Protein AF-H9F812-F1 (afdb_monomer_lite)

Structure (mmCIF, N/CA/C/O backbone):
data_AF-H9F812-F1
#
_entry.id   AF-H9F812-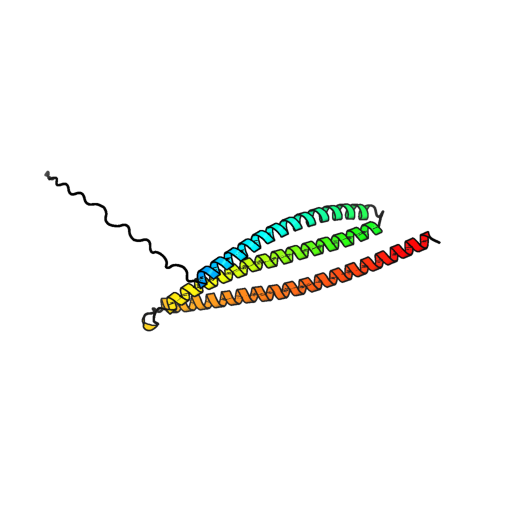F1
#
loop_
_atom_site.group_PDB
_atom_site.id
_atom_site.type_symbol
_atom_site.label_atom_id
_atom_site.label_alt_id
_atom_site.label_comp_id
_atom_site.label_asym_id
_atom_site.label_entity_id
_atom_site.label_seq_id
_atom_site.pdbx_PDB_ins_code
_atom_site.Cartn_x
_atom_site.Cartn_y
_atom_site.Cartn_z
_atom_site.occupancy
_atom_site.B_iso_or_equiv
_atom_site.auth_seq_id
_atom_site.auth_comp_id
_atom_site.auth_asym_id
_atom_site.auth_atom_id
_atom_site.pdbx_PDB_model_num
ATOM 1 N N . ASP A 1 1 ? 35.493 70.148 -43.207 1.00 40.12 1 ASP A N 1
ATOM 2 C CA . ASP A 1 1 ? 35.058 69.792 -44.563 1.00 40.12 1 ASP A CA 1
ATOM 3 C C . ASP A 1 1 ? 33.812 68.925 -44.547 1.00 40.12 1 ASP A C 1
ATOM 5 O O . ASP A 1 1 ? 33.712 68.076 -43.665 1.00 40.12 1 ASP A O 1
ATOM 9 N N . PRO A 1 2 ? 32.854 69.190 -45.449 1.00 47.88 2 PRO A N 1
ATOM 10 C CA . PRO A 1 2 ? 31.508 68.629 -45.439 1.00 47.88 2 PRO A CA 1
ATOM 11 C C . PRO A 1 2 ? 31.265 67.564 -46.533 1.00 47.88 2 PRO A C 1
ATOM 13 O O . PRO A 1 2 ? 31.789 67.689 -47.632 1.00 47.88 2 PRO A O 1
ATOM 16 N N . SER A 1 3 ? 30.323 66.648 -46.247 1.00 44.06 3 SER A N 1
ATOM 17 C CA . SER A 1 3 ? 29.318 66.076 -47.183 1.00 44.06 3 SER A CA 1
ATOM 18 C C . SER A 1 3 ? 29.779 65.169 -48.353 1.00 44.06 3 SER A C 1
ATOM 20 O O . SER A 1 3 ? 30.955 65.174 -48.696 1.00 44.06 3 SER A O 1
ATOM 22 N N . PRO A 1 4 ? 28.877 64.435 -49.060 1.00 52.62 4 PRO A N 1
ATOM 23 C CA . PRO A 1 4 ? 27.444 64.176 -48.823 1.00 52.62 4 PRO A CA 1
ATOM 24 C C . PRO A 1 4 ? 27.010 62.691 -48.981 1.00 52.62 4 PRO A C 1
ATOM 26 O O . PRO A 1 4 ? 27.725 61.839 -49.501 1.00 52.62 4 PRO A O 1
ATOM 29 N N . ALA A 1 5 ? 25.765 62.411 -48.587 1.00 49.09 5 ALA A N 1
ATOM 30 C CA . ALA A 1 5 ? 24.975 61.281 -49.085 1.00 49.09 5 ALA A CA 1
ATOM 31 C C . ALA A 1 5 ? 24.552 61.491 -50.556 1.00 49.09 5 ALA A C 1
ATOM 33 O O . ALA A 1 5 ? 24.493 62.628 -51.028 1.00 49.09 5 ALA A O 1
ATOM 34 N N . PRO A 1 6 ? 24.146 60.419 -51.255 1.00 49.44 6 PRO A N 1
ATOM 35 C CA . PRO A 1 6 ? 22.800 60.460 -51.831 1.00 49.44 6 PRO A CA 1
ATOM 36 C C . PRO A 1 6 ? 22.060 59.112 -51.733 1.00 49.44 6 PRO A C 1
ATOM 38 O O . PRO A 1 6 ? 22.652 58.041 -51.818 1.00 49.44 6 PRO A O 1
ATOM 41 N N . GLY A 1 7 ? 20.734 59.173 -51.615 1.00 36.47 7 GLY A N 1
ATOM 42 C CA . GLY A 1 7 ? 19.822 58.147 -52.152 1.00 36.47 7 GLY A CA 1
ATOM 43 C C . GLY A 1 7 ? 18.916 58.794 -53.212 1.00 36.47 7 GLY A C 1
ATOM 44 O O . GLY A 1 7 ? 19.131 59.972 -53.511 1.00 36.47 7 GLY A O 1
ATOM 45 N N . PRO A 1 8 ? 17.832 58.151 -53.692 1.00 59.34 8 PRO A N 1
ATOM 46 C CA . PRO A 1 8 ? 17.565 56.733 -53.979 1.00 59.34 8 PRO A CA 1
ATOM 47 C C . PRO A 1 8 ? 17.398 56.506 -55.518 1.00 59.34 8 PRO A C 1
ATOM 49 O O . PRO A 1 8 ? 17.689 57.414 -56.298 1.00 59.34 8 PRO A O 1
ATOM 52 N N . PRO A 1 9 ? 16.927 55.332 -55.996 1.00 43.19 9 PRO A N 1
ATOM 53 C CA . PRO A 1 9 ? 15.515 55.306 -56.386 1.00 43.19 9 PRO A CA 1
ATOM 54 C C . PRO A 1 9 ? 14.761 54.002 -56.068 1.00 43.19 9 PRO A C 1
ATOM 56 O O . PRO A 1 9 ? 15.307 52.925 -55.854 1.00 43.19 9 PRO A O 1
ATOM 59 N N . THR A 1 10 ? 13.449 54.185 -56.057 1.00 41.97 10 THR A N 1
ATOM 60 C CA . THR A 1 10 ? 12.322 53.277 -55.867 1.00 41.97 10 THR A CA 1
ATOM 61 C C . THR A 1 10 ? 12.247 52.162 -56.918 1.00 41.97 10 THR A C 1
ATOM 63 O O . THR A 1 10 ? 12.277 52.449 -58.111 1.00 41.97 10 THR A O 1
ATOM 66 N N . ALA A 1 11 ? 12.000 50.919 -56.494 1.00 34.94 11 ALA A N 1
ATOM 67 C CA . ALA A 1 11 ? 11.294 49.918 -57.299 1.00 34.94 11 ALA A CA 1
ATOM 68 C C . ALA A 1 11 ? 10.604 48.903 -56.376 1.00 34.94 11 ALA A C 1
ATOM 70 O O . ALA A 1 11 ? 11.242 48.221 -55.577 1.00 34.94 11 ALA A O 1
ATOM 71 N N . ALA A 1 12 ? 9.279 48.853 -56.471 1.00 42.94 12 ALA A N 1
ATOM 72 C CA . ALA A 1 12 ? 8.428 47.898 -55.786 1.00 42.94 12 ALA A CA 1
ATOM 73 C C . ALA A 1 12 ? 8.658 46.477 -56.323 1.00 42.94 12 ALA A C 1
ATOM 75 O O . ALA A 1 12 ? 8.640 46.264 -57.533 1.00 42.94 12 ALA A O 1
ATOM 76 N N . ALA A 1 13 ? 8.792 45.505 -55.424 1.00 38.19 13 ALA A N 1
ATOM 77 C CA . ALA A 1 13 ? 8.552 44.098 -55.720 1.00 38.19 13 ALA A CA 1
ATOM 78 C C . ALA A 1 13 ? 8.071 43.404 -54.442 1.00 38.19 13 ALA A C 1
ATOM 80 O O . ALA A 1 13 ? 8.831 43.180 -53.502 1.00 38.19 13 ALA A O 1
ATOM 81 N N . SER A 1 14 ? 6.775 43.110 -54.407 1.00 49.00 14 SER A N 1
ATOM 82 C CA . SER A 1 14 ? 6.131 42.249 -53.422 1.00 49.00 14 SER A CA 1
ATOM 83 C C . SER A 1 14 ? 6.825 40.889 -53.378 1.00 49.00 14 SER A C 1
ATOM 85 O O . SER A 1 14 ? 6.850 40.196 -54.392 1.00 49.00 14 SER A O 1
ATOM 87 N N . GLN A 1 15 ? 7.344 40.481 -52.218 1.00 38.66 15 GLN A N 1
ATOM 88 C CA . GLN A 1 15 ? 7.688 39.083 -51.961 1.00 38.66 15 GLN A CA 1
ATOM 89 C C . GLN A 1 15 ? 7.204 38.665 -50.571 1.00 38.66 15 GLN A C 1
ATOM 91 O O . GLN A 1 15 ? 7.599 39.199 -49.538 1.00 38.66 15 GLN A O 1
ATOM 96 N N . GLN A 1 16 ? 6.268 37.726 -50.625 1.00 43.06 16 GLN A N 1
ATOM 97 C CA . GLN A 1 16 ? 5.698 36.900 -49.569 1.00 43.06 16 GLN A CA 1
ATOM 98 C C . GLN A 1 16 ? 6.801 36.260 -48.700 1.00 43.06 16 GLN A C 1
ATOM 100 O O . GLN A 1 16 ? 7.817 35.841 -49.258 1.00 43.06 16 GLN A O 1
ATOM 105 N N . PRO A 1 17 ? 6.623 36.105 -47.374 1.00 43.53 17 PRO A N 1
ATOM 106 C CA . PRO A 1 17 ? 7.548 35.300 -46.582 1.00 43.53 17 PRO A CA 1
ATOM 107 C C . PRO A 1 17 ? 7.415 33.819 -46.987 1.00 43.53 17 PRO A C 1
ATOM 109 O O . PRO A 1 17 ? 6.289 33.317 -47.082 1.00 43.53 17 PRO A O 1
ATOM 112 N N . PRO A 1 18 ? 8.522 33.099 -47.249 1.00 42.38 18 PRO A N 1
ATOM 113 C CA . PRO A 1 18 ? 8.454 31.683 -47.548 1.00 42.38 18 PRO A CA 1
ATOM 114 C C . PRO A 1 18 ? 8.215 30.900 -46.256 1.00 42.38 18 PRO A C 1
ATOM 116 O O . PRO A 1 18 ? 8.943 31.056 -45.283 1.00 42.38 18 PRO A O 1
ATOM 119 N N . GLY A 1 19 ? 7.186 30.054 -46.305 1.00 34.53 19 GLY A N 1
ATOM 120 C CA . GLY A 1 19 ? 7.189 28.708 -45.737 1.00 34.53 19 GLY A CA 1
ATOM 121 C C . GLY A 1 19 ? 7.432 28.598 -44.240 1.00 34.53 19 GLY A C 1
ATOM 122 O O . GLY A 1 19 ? 8.571 28.576 -43.786 1.00 34.53 19 GLY A O 1
ATOM 123 N N . GLY A 1 20 ? 6.345 28.402 -43.493 1.00 35.62 20 GLY A N 1
ATOM 124 C CA . GLY A 1 20 ? 6.420 27.827 -42.159 1.00 35.62 20 GLY A CA 1
ATOM 125 C C . GLY A 1 20 ? 7.208 26.518 -42.183 1.00 35.62 20 GLY A C 1
ATOM 126 O O . GLY A 1 20 ? 6.985 25.657 -43.035 1.00 35.62 20 GLY A O 1
ATOM 127 N N . SER A 1 21 ? 8.142 26.393 -41.246 1.00 35.34 21 SER A N 1
ATOM 128 C CA . SER A 1 21 ? 8.770 25.124 -40.905 1.00 35.34 21 SER A CA 1
ATOM 129 C C . SER A 1 21 ? 7.671 24.099 -40.608 1.00 35.34 21 SER A C 1
ATOM 131 O O . SER A 1 21 ? 6.763 24.419 -39.832 1.00 35.34 21 SER A O 1
ATOM 133 N N . PRO A 1 22 ? 7.707 22.888 -41.188 1.00 43.47 22 PRO A N 1
ATOM 134 C CA . PRO A 1 22 ? 6.794 21.848 -40.764 1.00 43.47 22 PRO A CA 1
ATOM 135 C C . PRO A 1 22 ? 7.160 21.498 -39.321 1.00 43.47 22 PRO A C 1
ATOM 137 O O . PRO A 1 22 ? 8.322 21.237 -39.005 1.00 43.47 22 PRO A O 1
ATOM 140 N N . LEU A 1 23 ? 6.160 21.573 -38.444 1.00 41.31 23 LEU A N 1
ATOM 141 C CA . LEU A 1 23 ? 6.185 20.935 -37.137 1.00 41.31 23 LEU A CA 1
ATOM 142 C C . LEU A 1 23 ? 6.729 19.518 -37.326 1.00 41.31 23 LEU A C 1
ATOM 144 O O . LEU A 1 23 ? 6.224 18.779 -38.169 1.00 41.31 23 LEU A O 1
ATOM 148 N N . SER A 1 24 ? 7.772 19.164 -36.580 1.00 44.12 24 SER A N 1
ATOM 149 C CA . SER A 1 24 ? 8.181 17.774 -36.430 1.00 44.12 24 SER A CA 1
ATOM 150 C C . SER A 1 24 ? 6.987 17.008 -35.863 1.00 44.12 24 SER A C 1
ATOM 152 O O . SER A 1 24 ? 6.745 17.051 -34.659 1.00 44.12 24 SER A O 1
ATOM 154 N N . GLU A 1 25 ? 6.199 16.373 -36.730 1.00 47.53 25 GLU A N 1
ATOM 155 C CA . GLU A 1 25 ? 5.253 15.339 -36.330 1.00 47.53 25 GLU A CA 1
ATOM 156 C C . GLU A 1 25 ? 6.089 14.204 -35.743 1.00 47.53 25 GLU A C 1
ATOM 158 O O . GLU A 1 25 ? 6.808 13.494 -36.451 1.00 47.53 25 GLU A O 1
ATOM 163 N N . GLU A 1 26 ? 6.057 14.096 -34.417 1.00 46.72 26 GLU A N 1
ATOM 164 C CA . GLU A 1 26 ? 6.499 12.899 -33.723 1.00 46.72 26 GLU A CA 1
ATOM 165 C C . GLU A 1 26 ? 5.715 11.716 -34.322 1.00 46.72 26 GLU A C 1
ATOM 167 O O . GLU A 1 26 ? 4.497 11.831 -34.495 1.00 46.72 26 GLU A O 1
ATOM 172 N N . PRO A 1 27 ? 6.382 10.618 -34.727 1.00 57.44 27 PRO A N 1
ATOM 173 C CA . PRO A 1 27 ? 5.686 9.483 -35.316 1.00 57.44 27 PRO A CA 1
ATOM 174 C C . PRO A 1 27 ? 4.590 8.994 -34.358 1.00 57.44 27 PRO A C 1
ATOM 176 O O . PRO A 1 27 ? 4.798 9.034 -33.141 1.00 57.44 27 PRO A O 1
ATOM 179 N N . PRO A 1 28 ? 3.434 8.542 -34.881 1.00 56.66 28 PRO A N 1
ATOM 180 C CA . PRO A 1 28 ? 2.343 8.074 -34.040 1.00 56.66 28 PRO A CA 1
ATOM 181 C C . PRO A 1 28 ? 2.843 6.960 -33.109 1.00 56.66 28 PRO A C 1
ATOM 183 O O . PRO A 1 28 ? 3.660 6.136 -33.544 1.00 56.66 28 PRO A O 1
ATOM 186 N N . PRO A 1 29 ? 2.389 6.946 -31.841 1.00 61.06 29 PRO A N 1
ATOM 187 C CA . PRO A 1 29 ? 2.823 5.960 -30.866 1.00 61.06 29 PRO A CA 1
ATOM 188 C C . PRO A 1 29 ? 2.589 4.550 -31.406 1.00 61.06 29 PRO A C 1
ATOM 190 O O . PRO A 1 29 ? 1.590 4.248 -32.060 1.00 61.06 29 PRO A O 1
ATOM 193 N N . SER A 1 30 ? 3.552 3.675 -31.148 1.00 69.00 30 SER A N 1
ATOM 194 C CA . SER A 1 30 ? 3.463 2.273 -31.538 1.00 69.00 30 SER A CA 1
ATOM 195 C C . SER A 1 30 ? 2.256 1.628 -30.831 1.00 69.00 30 SER A C 1
ATOM 197 O O . SER A 1 30 ? 1.952 2.011 -29.703 1.00 69.00 30 SER A O 1
ATOM 199 N N . PRO A 1 31 ? 1.613 0.580 -31.382 1.00 65.25 31 PRO A N 1
ATOM 200 C CA . PRO A 1 31 ? 0.454 -0.064 -30.743 1.00 65.25 31 PRO A CA 1
ATOM 201 C C . PRO A 1 31 ? 0.701 -0.536 -29.296 1.00 65.25 31 PRO A C 1
ATOM 203 O O . PRO A 1 31 ? -0.219 -0.590 -28.485 1.00 65.25 31 PRO A O 1
ATOM 206 N N . GLY A 1 32 ? 1.954 -0.869 -28.954 1.00 63.16 32 GLY A N 1
ATOM 207 C CA . GLY A 1 32 ? 2.354 -1.203 -27.583 1.00 63.16 32 GLY A CA 1
ATOM 208 C C . GLY A 1 32 ? 2.454 0.004 -26.640 1.00 63.16 32 GLY A C 1
ATOM 209 O O . GLY A 1 32 ? 2.222 -0.149 -25.447 1.00 63.16 32 GLY A O 1
ATOM 210 N N . GLU A 1 33 ? 2.755 1.193 -27.163 1.00 67.88 33 GLU A N 1
ATOM 211 C CA . GLU A 1 33 ? 2.830 2.447 -26.402 1.00 67.88 33 GLU A CA 1
ATOM 212 C C . GLU A 1 33 ? 1.417 2.986 -26.116 1.00 67.88 33 GLU A C 1
ATOM 214 O O . GLU A 1 33 ? 1.136 3.406 -24.996 1.00 67.88 33 GLU A O 1
ATOM 219 N N . GLU A 1 34 ? 0.484 2.875 -27.071 1.00 70.38 34 GLU A N 1
ATOM 220 C CA . GLU A 1 34 ? -0.930 3.226 -26.852 1.00 70.38 34 GLU A CA 1
ATOM 221 C C . GLU A 1 34 ? -1.589 2.351 -25.773 1.00 70.38 34 GLU A C 1
ATOM 223 O O . GLU A 1 34 ? -2.283 2.861 -24.891 1.00 70.38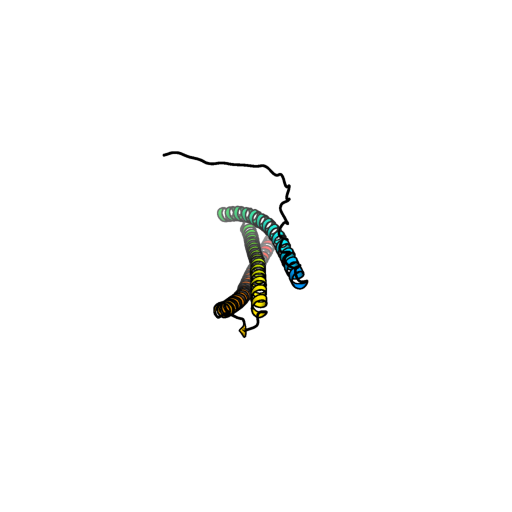 34 GLU A O 1
ATOM 228 N N . ALA A 1 35 ? -1.321 1.040 -25.787 1.00 73.00 35 ALA A N 1
ATOM 229 C CA . ALA A 1 35 ? -1.823 0.117 -24.770 1.00 73.00 35 ALA A CA 1
ATOM 230 C C . ALA A 1 35 ? -1.263 0.418 -23.364 1.00 73.00 35 ALA A C 1
ATOM 232 O O . ALA A 1 35 ? -1.985 0.272 -22.374 1.00 73.00 35 ALA A O 1
ATOM 233 N N . GLY A 1 36 ? -0.001 0.856 -23.270 1.00 76.06 36 GLY A N 1
ATOM 234 C CA . GLY A 1 36 ? 0.615 1.312 -22.018 1.00 76.06 36 GLY A CA 1
ATOM 235 C C . GLY A 1 36 ? -0.056 2.577 -21.480 1.00 76.06 36 GLY A C 1
ATOM 236 O O . GLY A 1 36 ? -0.515 2.598 -20.337 1.00 76.06 36 GLY A O 1
ATOM 237 N N . LEU A 1 37 ? -0.231 3.600 -22.328 1.00 77.94 37 LEU A N 1
ATOM 238 C CA . LEU A 1 37 ? -0.927 4.839 -21.956 1.00 77.94 37 LEU A CA 1
ATOM 239 C C . LEU A 1 37 ? -2.366 4.600 -21.488 1.00 77.94 37 LEU A C 1
ATOM 241 O O . LEU A 1 37 ? -2.811 5.250 -20.539 1.00 77.94 37 LEU A O 1
ATOM 245 N N . GLN A 1 38 ? -3.087 3.691 -22.143 1.00 82.00 38 GLN A N 1
ATOM 246 C CA . GLN A 1 38 ? -4.452 3.344 -21.762 1.00 82.00 38 GLN A CA 1
ATOM 247 C C . GLN A 1 38 ? -4.486 2.649 -20.396 1.00 82.00 38 GLN A C 1
ATOM 249 O O . GLN A 1 38 ? -5.223 3.084 -19.513 1.00 82.00 38 GLN A O 1
ATOM 254 N N . ARG A 1 39 ? -3.605 1.664 -20.167 1.00 86.00 39 ARG A N 1
ATOM 255 C CA . ARG A 1 39 ? -3.461 1.009 -18.857 1.00 86.00 39 ARG A CA 1
ATOM 256 C C . ARG A 1 39 ? -3.169 2.024 -17.753 1.00 86.00 39 ARG A C 1
ATOM 258 O O . ARG A 1 39 ? -3.753 1.948 -16.676 1.00 86.00 39 ARG A O 1
ATOM 265 N N . PHE A 1 40 ? -2.293 2.993 -18.014 1.00 86.50 40 PHE A N 1
ATOM 266 C CA . PHE A 1 40 ? -1.971 4.007 -17.017 1.00 86.50 40 PHE A CA 1
ATOM 267 C C . PHE A 1 40 ? -3.168 4.895 -16.656 1.00 86.50 40 PHE A C 1
ATOM 269 O O . PHE A 1 40 ? -3.342 5.244 -15.485 1.00 86.50 40 PHE A O 1
ATOM 276 N N . GLN A 1 41 ? -3.990 5.261 -17.641 1.00 86.75 41 GLN A N 1
ATOM 277 C CA . GLN A 1 41 ? -5.209 6.040 -17.414 1.00 86.75 41 GLN A CA 1
ATOM 278 C C . GLN A 1 41 ? -6.242 5.245 -16.613 1.00 86.75 41 GLN A C 1
ATOM 280 O O . GLN A 1 41 ? -6.782 5.770 -15.638 1.00 86.75 41 GLN A O 1
ATOM 285 N N . ASP A 1 42 ? -6.450 3.977 -16.964 1.00 89.62 42 ASP A N 1
ATOM 286 C CA . ASP A 1 42 ? -7.405 3.098 -16.286 1.00 89.62 42 ASP A CA 1
ATOM 287 C C . ASP A 1 42 ? -7.030 2.905 -14.808 1.00 89.62 42 ASP A C 1
ATOM 289 O O . ASP A 1 42 ? -7.866 3.085 -13.918 1.00 89.62 42 ASP A O 1
ATOM 293 N N . THR A 1 43 ? -5.753 2.628 -14.521 1.00 91.62 43 THR A N 1
ATOM 294 C CA . THR A 1 43 ? -5.264 2.493 -13.141 1.00 91.62 43 THR A CA 1
ATOM 295 C C . THR A 1 43 ? -5.408 3.800 -12.364 1.00 91.62 43 THR A C 1
ATOM 297 O O . THR A 1 43 ? -5.858 3.782 -11.221 1.00 91.62 43 THR A O 1
ATOM 300 N N . SER A 1 44 ? -5.083 4.949 -12.969 1.00 91.69 44 SER A N 1
ATOM 301 C CA . SER A 1 44 ? -5.223 6.251 -12.302 1.00 91.69 44 SER A CA 1
ATOM 302 C C . SER A 1 44 ? -6.685 6.555 -11.958 1.00 91.69 44 SER A C 1
ATOM 304 O O . SER A 1 44 ? -6.976 6.977 -10.838 1.00 91.69 44 SER A O 1
ATOM 306 N N . GLN A 1 45 ? -7.614 6.279 -12.877 1.00 94.62 45 GLN A N 1
ATOM 307 C CA . GLN A 1 45 ? -9.043 6.466 -12.639 1.00 94.62 45 GLN A CA 1
ATOM 308 C C . GLN A 1 45 ? -9.555 5.553 -11.520 1.00 94.62 45 GLN A C 1
ATOM 310 O O . GLN A 1 45 ? -10.283 6.016 -10.638 1.00 94.62 45 GLN A O 1
ATOM 315 N N . TYR A 1 46 ? -9.153 4.281 -11.536 1.00 96.31 46 TYR A N 1
ATOM 316 C CA . TYR A 1 46 ? -9.486 3.327 -10.485 1.00 96.31 46 TYR A CA 1
ATOM 317 C C . TYR A 1 46 ? -8.988 3.801 -9.115 1.00 96.31 46 TYR A C 1
ATOM 319 O O . TYR A 1 46 ? -9.771 3.850 -8.167 1.00 96.31 46 TYR A O 1
ATOM 327 N N . VAL A 1 47 ? -7.721 4.217 -9.013 1.00 96.12 47 VAL A N 1
ATOM 328 C CA . VAL A 1 47 ? -7.144 4.683 -7.745 1.00 96.12 47 VAL A CA 1
ATOM 329 C C . VAL A 1 47 ? -7.883 5.916 -7.222 1.00 96.12 47 VAL A C 1
ATOM 331 O O . VAL A 1 47 ? -8.219 5.968 -6.041 1.00 96.12 47 VAL A O 1
ATOM 334 N N . CYS A 1 48 ? -8.205 6.886 -8.084 1.00 94.75 48 CYS A N 1
ATOM 335 C CA . CYS A 1 48 ? -8.976 8.061 -7.676 1.00 94.75 48 CYS A CA 1
ATOM 336 C C . CYS A 1 48 ? -10.372 7.696 -7.149 1.00 94.75 48 CYS A C 1
ATOM 338 O O . CYS A 1 48 ? -10.803 8.244 -6.133 1.00 94.75 48 CYS A O 1
ATOM 340 N N . ALA A 1 49 ? -11.077 6.787 -7.826 1.00 96.69 49 ALA A N 1
ATOM 341 C CA . ALA A 1 49 ? -12.401 6.343 -7.399 1.00 96.69 49 ALA A CA 1
ATOM 342 C C . ALA A 1 49 ? -12.344 5.590 -6.060 1.00 96.69 49 ALA A C 1
ATOM 344 O O . ALA A 1 49 ? -13.151 5.854 -5.168 1.00 96.69 49 ALA A O 1
ATOM 345 N N . GLU A 1 50 ? -11.363 4.702 -5.893 1.00 97.44 50 GLU A N 1
ATOM 346 C CA . GLU A 1 50 ? -11.190 3.939 -4.659 1.00 97.44 50 GLU A CA 1
ATOM 347 C C . GLU A 1 50 ? -10.815 4.856 -3.485 1.00 97.44 50 GLU A C 1
ATOM 349 O O . GLU A 1 50 ? -11.421 4.758 -2.421 1.00 97.44 50 GLU A O 1
ATOM 354 N N . LEU A 1 51 ? -9.896 5.813 -3.668 1.00 96.50 51 LEU A N 1
ATOM 355 C CA . LEU A 1 51 ? -9.548 6.786 -2.621 1.00 96.50 51 LEU A CA 1
ATOM 356 C C . LEU A 1 51 ? -10.775 7.576 -2.145 1.00 96.50 51 LEU A C 1
ATOM 358 O O . LEU A 1 51 ? -10.971 7.742 -0.942 1.00 96.50 51 LEU A O 1
ATOM 362 N N . GLN A 1 52 ? -11.645 8.001 -3.066 1.00 97.19 52 GLN A N 1
ATOM 363 C CA . GLN A 1 52 ? -12.892 8.683 -2.708 1.00 97.19 52 GLN A CA 1
ATOM 364 C C . GLN A 1 52 ? -13.849 7.792 -1.909 1.00 97.19 52 GLN A C 1
ATOM 366 O O . GLN A 1 52 ? -14.543 8.288 -1.017 1.00 97.19 52 GLN A O 1
ATOM 371 N N . ALA A 1 53 ? -13.910 6.495 -2.217 1.00 97.56 53 ALA A N 1
ATOM 372 C CA . ALA A 1 53 ? -14.708 5.542 -1.453 1.00 97.56 53 ALA A CA 1
ATOM 373 C C . ALA A 1 53 ? -14.140 5.353 -0.035 1.00 97.56 53 ALA A C 1
ATOM 375 O O . ALA A 1 53 ? -14.888 5.441 0.943 1.00 97.56 53 ALA A O 1
ATOM 376 N N . LEU A 1 54 ? -12.818 5.197 0.090 1.00 97.62 54 LEU A N 1
ATOM 377 C CA . LEU A 1 54 ? -12.142 5.049 1.383 1.00 97.62 54 LEU A CA 1
ATOM 378 C C . LEU A 1 54 ? -12.292 6.292 2.258 1.00 97.62 54 LEU A C 1
ATOM 380 O O . LEU A 1 54 ? -12.512 6.164 3.457 1.00 97.62 54 LEU A O 1
ATOM 384 N N . GLU A 1 55 ? -12.237 7.495 1.684 1.00 96.56 55 GLU A N 1
ATOM 385 C CA . GLU A 1 55 ? -12.491 8.731 2.431 1.00 96.56 55 GLU A CA 1
ATOM 386 C C . GLU A 1 55 ? -13.903 8.775 3.026 1.00 96.56 55 GLU A C 1
ATOM 388 O O . GLU A 1 55 ? -14.101 9.252 4.147 1.00 96.56 55 GLU A O 1
ATOM 393 N N . GLN A 1 56 ? -14.907 8.299 2.286 1.00 97.62 56 GLN A N 1
ATOM 394 C CA . GLN A 1 56 ? -16.281 8.247 2.782 1.00 97.62 56 GLN A CA 1
ATOM 395 C C . GLN A 1 56 ? -16.417 7.235 3.919 1.00 97.62 56 GLN A C 1
ATOM 397 O O . GLN A 1 56 ? -17.030 7.549 4.941 1.00 97.62 56 GLN A O 1
ATOM 402 N N . GLU A 1 57 ? -15.822 6.052 3.768 1.00 97.50 57 GLU A N 1
ATOM 403 C CA . GLU A 1 57 ? -15.805 5.032 4.817 1.00 97.50 57 GLU A CA 1
ATOM 404 C C . GLU A 1 57 ? -15.057 5.524 6.064 1.00 97.50 57 GLU A C 1
ATOM 406 O O . GLU A 1 57 ? -15.555 5.385 7.184 1.00 97.50 57 GLU A O 1
ATOM 411 N N . GLN A 1 58 ? -13.921 6.199 5.883 1.00 97.81 58 GLN A N 1
ATOM 412 C CA . GLN A 1 58 ? -13.142 6.783 6.969 1.00 97.81 58 GLN A CA 1
ATOM 413 C C . GLN A 1 58 ? -13.969 7.779 7.787 1.00 97.81 58 GLN A C 1
ATOM 415 O O . GLN A 1 58 ? -14.008 7.681 9.012 1.00 97.81 58 GLN A O 1
ATOM 420 N N . ARG A 1 59 ? -14.709 8.681 7.127 1.00 97.69 59 ARG A N 1
ATOM 421 C CA . ARG A 1 59 ? -15.596 9.640 7.812 1.00 97.69 59 ARG A CA 1
ATOM 422 C C . ARG A 1 59 ? -16.680 8.943 8.637 1.00 97.69 59 ARG A C 1
ATOM 424 O O . ARG A 1 59 ? -17.006 9.410 9.727 1.00 97.69 59 ARG A O 1
ATOM 431 N N . GLN A 1 60 ? -17.235 7.836 8.141 1.00 97.38 60 GLN A N 1
ATOM 432 C CA . GLN A 1 60 ? -18.232 7.056 8.883 1.00 97.38 60 GLN A CA 1
ATOM 433 C C . GLN A 1 60 ? -17.620 6.387 10.118 1.00 97.38 60 GLN A C 1
ATOM 435 O O . GLN A 1 60 ? -18.210 6.435 11.200 1.00 97.38 60 GLN A O 1
ATOM 440 N N . ILE A 1 61 ? -16.431 5.794 9.972 1.00 97.69 61 ILE A N 1
ATOM 441 C CA . ILE A 1 61 ? -15.708 5.165 11.083 1.00 97.69 61 ILE A CA 1
ATOM 442 C C . ILE A 1 61 ? -15.337 6.200 12.139 1.00 97.69 61 ILE A C 1
ATOM 444 O O . ILE A 1 61 ? -15.600 5.963 13.315 1.00 97.69 61 ILE A O 1
ATOM 448 N N . ASP A 1 62 ? -14.779 7.342 11.742 1.00 97.25 62 ASP A N 1
ATOM 449 C CA . ASP A 1 62 ? -14.373 8.399 12.670 1.00 97.25 62 ASP A CA 1
ATOM 450 C C . ASP A 1 62 ? -15.584 8.981 13.420 1.00 97.25 62 ASP A C 1
ATOM 452 O O . ASP A 1 62 ? -15.528 9.168 14.640 1.00 97.25 62 ASP A O 1
ATOM 456 N N . GLY A 1 63 ? -16.714 9.180 12.727 1.00 97.75 63 GLY A N 1
ATOM 457 C CA . GLY A 1 63 ? -17.972 9.595 13.351 1.00 97.75 63 GLY A CA 1
ATOM 458 C C . GLY A 1 63 ? -18.449 8.599 14.411 1.00 97.75 63 GLY A C 1
ATOM 459 O O . GLY A 1 63 ? -18.695 8.976 15.559 1.00 97.75 63 GLY A O 1
ATOM 460 N N . ARG A 1 64 ? -18.500 7.305 14.069 1.00 97.75 64 ARG A N 1
ATOM 461 C CA . ARG A 1 64 ? -18.919 6.260 15.013 1.00 97.75 64 ARG A CA 1
ATOM 462 C C . ARG A 1 64 ? -17.929 6.079 16.167 1.00 97.75 64 ARG A C 1
ATOM 464 O O . ARG A 1 64 ? -18.346 5.867 17.303 1.00 97.75 64 ARG A O 1
ATOM 471 N N . ALA A 1 65 ? -16.629 6.180 15.899 1.00 97.50 65 ALA A N 1
ATOM 472 C CA . ALA A 1 65 ? -15.588 6.080 16.916 1.00 97.50 65 ALA A CA 1
ATOM 473 C C . ALA A 1 65 ? -15.716 7.195 17.960 1.00 97.50 65 ALA A C 1
ATOM 475 O O . ALA A 1 65 ? -15.587 6.916 19.151 1.00 97.50 65 ALA A O 1
ATOM 476 N N . SER A 1 66 ? -16.043 8.421 17.537 1.00 97.56 66 SER A N 1
ATOM 477 C CA . SER A 1 66 ? -16.288 9.546 18.447 1.00 97.56 66 SER A CA 1
ATOM 478 C C . SER A 1 66 ? -17.482 9.299 19.382 1.00 97.56 66 SER A C 1
ATOM 480 O O . SER A 1 66 ? -17.393 9.545 20.590 1.00 97.56 66 SER A O 1
ATOM 482 N N . GLU A 1 67 ? -18.585 8.752 18.858 1.00 97.56 67 GLU A N 1
ATOM 483 C CA . GLU A 1 67 ? -19.747 8.373 19.672 1.00 97.56 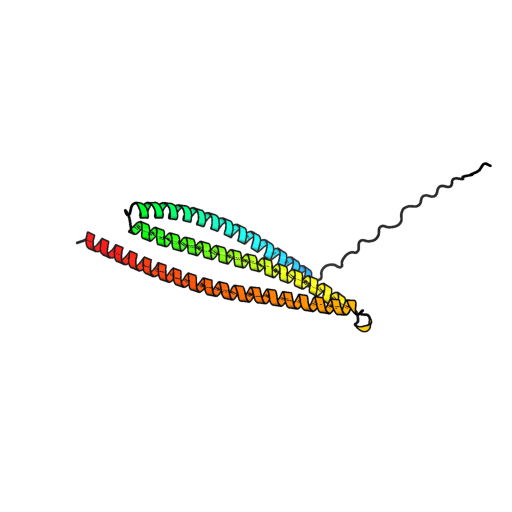67 GLU A CA 1
ATOM 484 C C . GLU A 1 67 ? -19.397 7.293 20.703 1.00 97.56 67 GLU A C 1
ATOM 486 O O . GLU A 1 67 ? -19.709 7.440 21.888 1.00 97.56 67 GLU A O 1
ATOM 491 N N . VAL A 1 68 ? -18.734 6.218 20.257 1.00 97.44 68 VAL A N 1
ATOM 492 C CA . VAL A 1 68 ? -18.333 5.096 21.117 1.00 97.44 68 VAL A CA 1
ATOM 493 C C . VAL A 1 68 ? -17.376 5.571 22.205 1.00 97.44 68 VAL A C 1
ATOM 495 O O . VAL A 1 68 ? -17.553 5.213 23.366 1.00 97.44 68 VAL A O 1
ATOM 498 N N . GLU A 1 69 ? -16.405 6.419 21.869 1.00 96.25 69 GLU A N 1
ATOM 499 C CA . GLU A 1 69 ? -15.455 6.980 22.830 1.00 96.25 69 GLU A CA 1
ATOM 500 C C . GLU A 1 69 ? -16.155 7.839 23.895 1.00 96.25 69 GLU A C 1
ATOM 502 O O . GLU A 1 69 ? -15.870 7.708 25.088 1.00 96.25 69 GLU A O 1
ATOM 507 N N . THR A 1 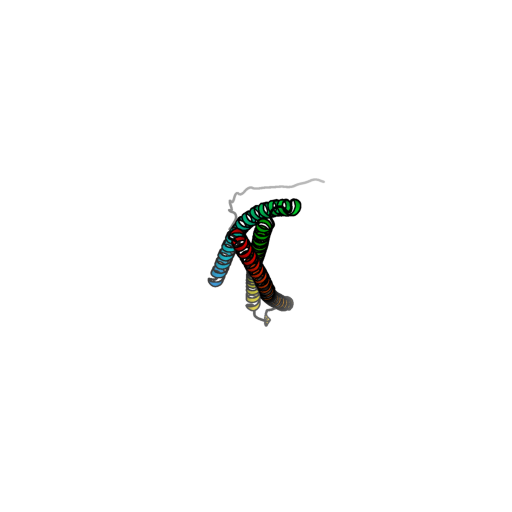70 ? -17.108 8.680 23.481 1.00 96.38 70 THR A N 1
ATOM 508 C CA . THR A 1 70 ? -17.880 9.541 24.393 1.00 96.38 70 THR A CA 1
ATOM 509 C C . THR A 1 70 ? -18.713 8.709 25.368 1.00 96.38 70 THR A C 1
ATOM 511 O O . THR A 1 70 ? -18.698 8.950 26.578 1.00 96.38 70 THR A O 1
ATOM 514 N N . GLN A 1 71 ? -19.411 7.692 24.859 1.00 95.56 71 GLN A N 1
ATOM 515 C CA . GLN A 1 71 ? -20.220 6.795 25.685 1.00 95.56 71 GLN A CA 1
ATOM 516 C C . GLN A 1 71 ? -19.353 5.944 26.617 1.00 95.56 71 GLN A C 1
ATOM 518 O O . GLN A 1 71 ? -19.699 5.766 27.787 1.00 95.56 71 GLN A O 1
ATOM 523 N N . LEU A 1 72 ? -18.214 5.449 26.124 1.00 94.69 72 LEU A N 1
ATOM 524 C CA . LEU A 1 72 ? -17.304 4.622 26.904 1.00 94.69 72 LEU A CA 1
ATOM 525 C C . LEU A 1 72 ? -16.697 5.411 28.069 1.00 94.69 72 LEU A C 1
ATOM 527 O O . LEU A 1 72 ? -16.726 4.917 29.195 1.00 94.69 72 LEU A O 1
ATOM 531 N N . ARG A 1 73 ? -16.242 6.656 27.848 1.00 94.94 73 ARG A N 1
ATOM 532 C CA . ARG A 1 73 ? -15.761 7.524 28.941 1.00 94.94 73 ARG A CA 1
ATOM 533 C C . ARG A 1 73 ? -16.822 7.728 30.020 1.00 94.94 73 ARG A C 1
ATOM 535 O O . ARG A 1 73 ? -16.543 7.501 31.193 1.00 94.94 73 ARG A O 1
ATOM 542 N N . SER A 1 74 ? -18.047 8.079 29.626 1.00 93.75 74 SER A N 1
ATOM 543 C CA . SER A 1 74 ? -19.149 8.308 30.572 1.00 93.75 74 SER A CA 1
ATOM 544 C C . SER A 1 74 ? -19.482 7.060 31.408 1.00 93.75 74 SER A C 1
ATOM 546 O O . SER A 1 74 ? -19.734 7.146 32.616 1.00 93.75 74 SER A O 1
ATOM 548 N N . LEU A 1 75 ? -19.453 5.874 30.793 1.00 92.31 75 LEU A N 1
ATOM 549 C CA . LEU A 1 75 ? -19.697 4.611 31.492 1.00 92.31 75 LEU A CA 1
ATOM 550 C C . LEU A 1 75 ? -18.556 4.224 32.435 1.00 92.31 75 LEU A C 1
ATOM 552 O O . LEU A 1 75 ? -18.830 3.750 33.537 1.00 92.31 75 LEU A O 1
ATOM 556 N N . MET A 1 76 ? -17.305 4.467 32.043 1.00 88.75 76 MET A N 1
ATOM 557 C CA .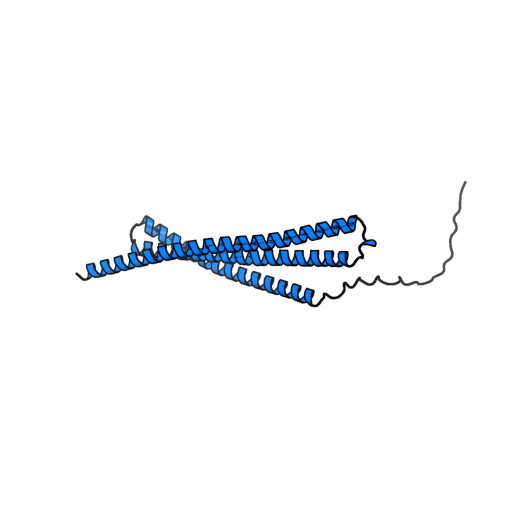 MET A 1 76 ? -16.139 4.218 32.895 1.00 88.75 76 MET A CA 1
ATOM 558 C C . MET A 1 76 ? -16.099 5.158 34.108 1.00 88.75 76 MET A C 1
ATOM 560 O O . MET A 1 76 ? -15.774 4.716 35.208 1.00 88.75 76 MET A O 1
ATOM 564 N N . GLU A 1 77 ? -16.470 6.431 33.936 1.00 91.75 77 GLU A N 1
ATOM 565 C CA . GLU A 1 77 ? -16.539 7.418 35.024 1.00 91.75 77 GLU A CA 1
ATOM 566 C C . GLU A 1 77 ? -17.667 7.115 36.020 1.00 91.75 77 GLU A C 1
ATOM 568 O O . GLU A 1 77 ? -17.486 7.243 37.231 1.00 91.75 77 GLU A O 1
ATOM 573 N N . SER A 1 78 ? -18.836 6.695 35.526 1.00 90.00 78 SER A N 1
ATOM 574 C CA . SER A 1 78 ? -19.995 6.384 36.374 1.00 90.00 78 SER A CA 1
ATOM 575 C C . SER A 1 78 ? -19.948 4.983 36.995 1.00 90.00 78 SER A C 1
ATOM 577 O O . SER A 1 78 ? -20.600 4.741 38.011 1.00 90.00 78 SER A O 1
ATOM 579 N N . GLY A 1 79 ? -19.231 4.036 36.378 1.00 83.75 79 GLY A N 1
ATOM 580 C CA . GLY A 1 79 ? -19.156 2.632 36.798 1.00 83.75 79 GLY A CA 1
ATOM 581 C C . GLY A 1 79 ? -20.498 1.882 36.768 1.00 83.75 79 GLY A C 1
ATOM 582 O O . GLY A 1 79 ? -20.607 0.786 37.324 1.00 83.75 79 GLY A O 1
ATOM 583 N N . ALA A 1 80 ? -21.531 2.468 36.153 1.00 78.69 80 ALA A N 1
ATOM 584 C CA . ALA A 1 80 ? -22.921 2.064 36.349 1.00 78.69 80 ALA A CA 1
ATOM 585 C C . ALA A 1 80 ? -23.324 0.811 35.550 1.00 78.69 80 ALA A C 1
ATOM 587 O O . ALA A 1 80 ? -24.167 0.038 36.009 1.00 78.69 80 ALA A O 1
ATOM 588 N N . ASN A 1 81 ? -22.738 0.586 34.364 1.00 86.06 81 ASN A N 1
ATOM 589 C CA . ASN A 1 81 ? -23.161 -0.497 33.469 1.00 86.06 81 ASN A CA 1
ATOM 590 C C . ASN A 1 81 ? -21.998 -1.218 32.766 1.00 86.06 81 ASN A C 1
ATOM 592 O O . ASN A 1 81 ? -21.729 -1.012 31.583 1.00 86.06 81 ASN A O 1
ATOM 596 N N . LYS A 1 82 ? -21.376 -2.156 33.489 1.00 86.06 82 LYS A N 1
ATOM 597 C CA . LYS A 1 82 ? -20.245 -2.966 33.001 1.00 86.06 82 LYS A CA 1
ATOM 598 C C . LYS A 1 82 ? -20.554 -3.811 31.759 1.00 86.06 82 LYS A C 1
ATOM 600 O O . LYS A 1 82 ? -19.659 -4.104 30.980 1.00 86.06 82 LYS A O 1
ATOM 605 N N . LEU A 1 83 ? -21.807 -4.239 31.568 1.00 86.81 83 LEU A N 1
ATOM 606 C CA . LEU A 1 83 ? -22.175 -5.020 30.380 1.00 86.81 83 LEU A CA 1
ATOM 607 C C . LEU A 1 83 ? -22.176 -4.146 29.126 1.00 86.81 83 LEU A C 1
ATOM 609 O O . LEU A 1 83 ? -21.668 -4.563 28.092 1.00 86.81 83 LEU A O 1
ATOM 613 N N . GLN A 1 84 ? -22.738 -2.940 29.225 1.00 89.62 84 GLN A N 1
ATOM 614 C CA . GLN A 1 84 ? -22.757 -1.992 28.114 1.00 89.62 84 GLN A CA 1
ATOM 615 C C . GLN A 1 84 ? -21.352 -1.464 27.802 1.00 89.62 84 GLN A C 1
ATOM 617 O O . GLN A 1 84 ? -21.005 -1.328 26.634 1.00 89.62 84 GLN A O 1
ATOM 622 N N . GLU A 1 85 ? -20.526 -1.255 28.828 1.00 91.81 85 GLU A N 1
ATOM 623 C CA . GLU A 1 85 ? -19.103 -0.940 28.680 1.00 91.81 85 GLU A CA 1
ATOM 624 C C . GLU A 1 85 ? -18.365 -2.018 27.863 1.00 91.81 85 GLU A C 1
ATOM 626 O O . GLU A 1 85 ? -17.736 -1.703 26.858 1.00 91.81 85 GLU A O 1
ATOM 631 N N . GLU A 1 86 ? -18.509 -3.303 28.208 1.00 90.50 86 GLU A N 1
ATOM 632 C CA . GLU A 1 86 ? -17.880 -4.408 27.459 1.00 90.50 86 GLU A CA 1
ATOM 633 C C . GLU A 1 86 ? -18.378 -4.532 26.009 1.00 90.50 86 GLU A C 1
ATOM 635 O O . GLU A 1 86 ? -17.634 -4.984 25.133 1.00 90.50 86 GLU A O 1
ATOM 640 N N . VAL A 1 87 ? -19.629 -4.152 25.730 1.00 91.56 87 VAL A N 1
ATOM 641 C CA . VAL A 1 87 ? -20.159 -4.097 24.357 1.00 91.56 87 VAL A CA 1
ATOM 642 C C . VA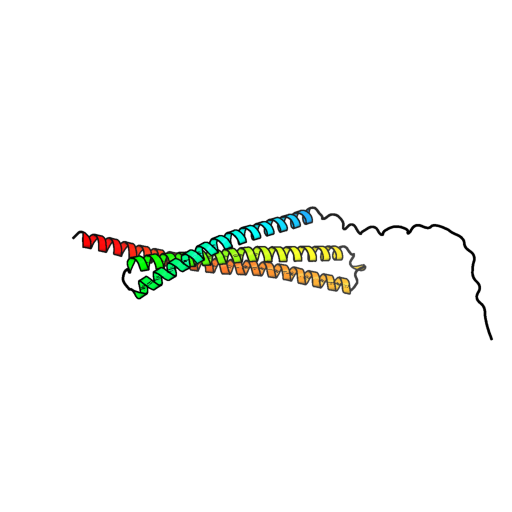L A 1 87 ? -19.491 -2.969 23.572 1.00 91.56 87 VAL A C 1
ATOM 644 O O . VAL A 1 87 ? -19.003 -3.209 22.469 1.00 91.56 87 VAL A O 1
ATOM 647 N N . LEU A 1 88 ? -19.396 -1.769 24.150 1.00 94.56 88 LEU A N 1
ATOM 648 C CA . LEU A 1 88 ? -18.734 -0.631 23.509 1.00 94.56 88 LEU A CA 1
ATOM 649 C C . LEU A 1 88 ? -17.233 -0.857 23.321 1.00 94.56 88 LEU A C 1
ATOM 651 O O . LEU A 1 88 ? -16.689 -0.458 22.300 1.00 94.56 88 LEU A O 1
ATOM 655 N N . ILE A 1 89 ? -16.562 -1.543 24.249 1.00 92.62 89 ILE A N 1
ATOM 656 C CA . ILE A 1 89 ? -15.152 -1.927 24.089 1.00 92.62 89 ILE A CA 1
ATOM 657 C C . ILE A 1 89 ? -14.982 -2.852 22.878 1.00 92.62 89 ILE A C 1
ATOM 659 O O . ILE A 1 89 ? -14.062 -2.661 22.083 1.00 92.62 89 ILE A O 1
ATOM 663 N N . GLN A 1 90 ? -15.855 -3.850 22.709 1.00 92.69 90 GLN A N 1
ATOM 664 C CA . GLN A 1 90 ? -15.815 -4.734 21.536 1.00 92.69 90 GLN A CA 1
ATOM 665 C C . GLN A 1 90 ? -16.066 -3.965 20.235 1.00 92.69 90 GLN A C 1
ATOM 667 O O . GLN A 1 90 ? -15.363 -4.183 19.246 1.00 92.69 90 GLN A O 1
ATOM 672 N N . GLU A 1 91 ? -17.035 -3.050 20.240 1.00 95.06 91 GLU A N 1
ATOM 673 C CA . GLU A 1 91 ? -17.301 -2.185 19.095 1.00 95.06 91 GLU A CA 1
ATOM 674 C C . GLU A 1 91 ? -16.100 -1.284 18.780 1.00 95.06 91 GLU A C 1
ATOM 676 O O . GLU A 1 91 ? -15.677 -1.212 17.630 1.00 95.06 91 GLU A O 1
ATOM 681 N N . TRP A 1 92 ? -15.486 -0.675 19.793 1.00 95.19 92 TRP A N 1
ATOM 682 C CA . TRP A 1 92 ? -14.286 0.145 19.646 1.00 95.19 92 TRP A CA 1
ATOM 683 C C . TRP A 1 92 ? -13.134 -0.633 19.004 1.00 95.19 92 TRP A C 1
ATOM 685 O O . TRP A 1 92 ? -12.565 -0.174 18.017 1.00 95.19 92 TRP A O 1
ATOM 695 N N . PHE A 1 93 ? -12.832 -1.845 19.486 1.00 93.12 93 PHE A N 1
ATOM 696 C CA . PHE A 1 93 ? -11.816 -2.704 18.863 1.00 93.12 93 PHE A CA 1
ATOM 697 C C . PHE A 1 93 ? -12.153 -3.030 17.404 1.00 93.12 93 PHE A C 1
ATOM 699 O O . PHE A 1 93 ? -11.266 -3.043 16.555 1.00 93.12 93 PHE A O 1
ATOM 706 N N . THR A 1 94 ? -13.433 -3.256 17.103 1.00 92.75 94 THR A N 1
ATOM 707 C CA . THR A 1 94 ? -13.894 -3.497 15.730 1.00 92.75 94 THR A CA 1
ATOM 708 C C . THR A 1 94 ? -13.674 -2.265 14.849 1.00 92.75 94 THR A C 1
ATOM 710 O O . THR A 1 94 ? -13.217 -2.398 13.717 1.00 92.75 94 THR A O 1
ATOM 713 N N . LEU A 1 95 ? -13.956 -1.060 15.353 1.00 95.94 95 LEU A N 1
ATOM 714 C CA . LEU A 1 95 ? -13.728 0.197 14.632 1.00 95.94 95 LEU A CA 1
ATOM 715 C C . LEU A 1 95 ? -12.239 0.459 14.394 1.00 95.94 95 LEU A C 1
ATOM 717 O O . LEU A 1 95 ? -11.864 0.835 13.288 1.00 95.94 95 LEU A O 1
ATOM 721 N N . VAL A 1 96 ? -11.386 0.205 15.391 1.00 92.88 96 VAL A N 1
ATOM 722 C CA . VAL A 1 96 ? -9.925 0.283 15.235 1.00 92.88 96 VAL A CA 1
ATOM 723 C C . VAL A 1 96 ? -9.448 -0.694 14.160 1.00 92.88 96 VAL A C 1
ATOM 725 O O . VAL A 1 96 ? -8.672 -0.307 13.292 1.00 92.88 96 VAL A O 1
ATOM 728 N N . ASN A 1 97 ? -9.961 -1.927 14.155 1.00 92.56 97 ASN A N 1
ATOM 729 C CA . ASN A 1 97 ? -9.619 -2.911 13.130 1.00 92.56 97 ASN A CA 1
ATOM 730 C C . ASN A 1 97 ? -10.046 -2.460 11.725 1.00 92.56 97 ASN A C 1
ATOM 732 O O . ASN A 1 97 ? -9.267 -2.542 10.781 1.00 92.56 97 ASN A O 1
ATOM 736 N N . LYS A 1 98 ? -11.263 -1.918 11.588 1.00 94.88 98 LYS A N 1
ATOM 737 C CA . LYS A 1 98 ? -11.738 -1.347 10.318 1.00 94.88 98 LYS A CA 1
ATOM 738 C C . LYS A 1 98 ? -10.880 -0.162 9.866 1.00 94.88 98 LYS A C 1
ATOM 740 O O . LYS A 1 98 ? -10.537 -0.078 8.694 1.00 94.88 98 LYS A O 1
ATOM 745 N N . LYS A 1 99 ? -10.471 0.715 10.788 1.00 95.56 99 LYS A N 1
ATOM 746 C CA . LYS A 1 99 ? -9.549 1.819 10.488 1.00 95.56 99 LYS A CA 1
ATOM 747 C C . LYS A 1 99 ? -8.186 1.307 10.012 1.00 95.56 99 LYS A C 1
ATOM 749 O O . LYS A 1 99 ? -7.658 1.823 9.035 1.00 95.56 99 LYS A O 1
ATOM 754 N N . ASN A 1 100 ? -7.638 0.278 10.655 1.00 93.19 100 ASN A N 1
ATOM 755 C CA . ASN A 1 100 ? -6.390 -0.345 10.213 1.00 93.19 100 ASN A CA 1
ATOM 756 C C . ASN A 1 100 ? -6.543 -0.978 8.822 1.00 93.19 100 ASN A C 1
ATOM 758 O O . ASN A 1 100 ? -5.661 -0.825 7.984 1.00 93.19 100 ASN A O 1
ATOM 762 N N . ALA A 1 101 ? -7.679 -1.622 8.537 1.00 94.00 101 ALA A N 1
ATOM 763 C CA . ALA A 1 101 ? -7.982 -2.138 7.204 1.00 94.00 101 ALA A CA 1
ATOM 764 C C . ALA A 1 101 ? -8.044 -1.025 6.142 1.00 94.00 101 ALA A C 1
ATOM 766 O O . ALA A 1 101 ? -7.474 -1.199 5.066 1.00 94.00 101 ALA A O 1
ATOM 767 N N . LEU A 1 102 ? -8.648 0.129 6.456 1.00 95.62 102 LEU A N 1
ATOM 768 C CA . LEU A 1 102 ? -8.642 1.299 5.571 1.00 95.62 102 LEU A CA 1
ATOM 769 C C . LEU A 1 102 ? -7.231 1.809 5.282 1.00 95.62 102 LEU A C 1
ATOM 771 O O . LEU A 1 102 ? -6.908 2.044 4.124 1.00 95.62 102 LEU A O 1
ATOM 775 N N . ILE A 1 103 ? -6.386 1.948 6.308 1.00 92.56 103 ILE A N 1
ATOM 776 C CA . ILE A 1 103 ? -4.995 2.399 6.136 1.00 92.56 103 ILE A CA 1
ATOM 777 C C . ILE A 1 103 ? -4.243 1.431 5.221 1.00 92.56 103 ILE A C 1
ATOM 779 O O . ILE A 1 103 ? -3.617 1.854 4.256 1.00 92.56 103 ILE A O 1
ATOM 783 N N . ARG A 1 104 ? -4.380 0.119 5.451 1.00 93.44 104 ARG A N 1
ATOM 784 C CA . ARG A 1 104 ? -3.771 -0.903 4.584 1.00 93.44 104 ARG A CA 1
ATOM 785 C C . ARG A 1 104 ? -4.257 -0.792 3.141 1.00 93.44 104 ARG A C 1
ATOM 787 O O . ARG A 1 104 ? -3.473 -0.955 2.213 1.00 93.44 104 ARG A O 1
ATOM 794 N N . ARG A 1 105 ? -5.540 -0.490 2.939 1.00 94.75 105 ARG A N 1
ATOM 795 C CA . ARG A 1 105 ? -6.104 -0.288 1.604 1.00 94.75 105 ARG A CA 1
ATOM 796 C C . ARG A 1 105 ? -5.577 0.987 0.938 1.00 94.75 105 ARG A C 1
ATOM 798 O O . ARG A 1 105 ? -5.286 0.957 -0.252 1.00 94.75 105 ARG A O 1
ATOM 805 N N . GLN A 1 106 ? -5.403 2.074 1.688 1.00 94.62 106 GLN A N 1
ATOM 806 C CA . GLN A 1 106 ? -4.767 3.304 1.202 1.00 94.62 106 GLN A CA 1
ATOM 807 C C . GLN A 1 106 ? -3.300 3.062 0.816 1.00 94.62 106 GLN A C 1
ATOM 809 O O . GLN A 1 106 ? -2.890 3.476 -0.265 1.00 94.62 106 GLN A O 1
ATOM 814 N N . ASP A 1 107 ? -2.543 2.321 1.630 1.00 92.31 107 ASP A N 1
ATOM 815 C CA . ASP A 1 107 ? -1.156 1.941 1.332 1.00 92.31 107 ASP A CA 1
ATOM 816 C C . ASP A 1 107 ? -1.054 1.108 0.040 1.00 92.31 107 ASP A C 1
ATOM 818 O O . ASP A 1 107 ? -0.167 1.338 -0.780 1.00 92.31 107 ASP A O 1
ATOM 822 N N . GLN A 1 108 ? -1.988 0.173 -0.185 1.00 92.69 108 GLN A N 1
ATOM 823 C CA . GLN A 1 108 ? -2.058 -0.596 -1.436 1.00 92.69 108 GLN A CA 1
ATOM 824 C C . GLN A 1 108 ? -2.282 0.306 -2.658 1.00 92.69 108 GLN A C 1
ATOM 826 O O . GLN A 1 108 ? -1.673 0.093 -3.703 1.00 92.69 108 GLN A O 1
ATOM 831 N N . LEU A 1 109 ? -3.149 1.315 -2.544 1.00 94.44 109 LEU A N 1
ATOM 832 C CA . LEU A 1 109 ? -3.395 2.265 -3.631 1.00 94.44 109 LEU A CA 1
ATOM 833 C C . LEU A 1 109 ? -2.195 3.168 -3.897 1.00 94.44 109 LEU A C 1
ATOM 835 O O . LEU A 1 109 ? -1.879 3.427 -5.056 1.00 94.44 109 LEU A O 1
ATOM 839 N N . GLN A 1 110 ? -1.521 3.618 -2.839 1.00 93.62 110 GLN A N 1
ATOM 840 C CA . GLN A 1 110 ? -0.288 4.389 -2.952 1.00 93.62 110 GLN A CA 1
ATOM 841 C C . GLN A 1 110 ? 0.777 3.597 -3.716 1.00 93.62 110 GLN A C 1
ATOM 843 O O . GLN A 1 110 ? 1.425 4.138 -4.609 1.00 93.62 110 GLN A O 1
ATOM 848 N N . LEU A 1 111 ? 0.895 2.298 -3.443 1.00 91.88 111 LEU A N 1
ATOM 849 C CA . LEU A 1 111 ? 1.827 1.449 -4.169 1.00 91.88 111 LEU A CA 1
ATOM 850 C C . LEU A 1 111 ? 1.466 1.282 -5.644 1.00 91.88 111 LEU A C 1
ATOM 852 O O . LEU A 1 111 ? 2.360 1.308 -6.479 1.00 91.88 111 LEU A O 1
ATOM 856 N N . LEU A 1 112 ? 0.182 1.166 -5.993 1.00 92.62 112 LEU A N 1
ATOM 857 C CA . LEU A 1 112 ? -0.226 1.129 -7.404 1.00 92.62 112 LEU A CA 1
ATOM 858 C C . LEU A 1 112 ? 0.178 2.406 -8.155 1.00 92.62 112 LEU A C 1
ATOM 860 O O . LEU A 1 112 ? 0.531 2.341 -9.333 1.00 92.62 112 LEU A O 1
ATOM 864 N N . ILE A 1 113 ? 0.137 3.565 -7.488 1.00 92.50 113 ILE A N 1
ATOM 865 C CA . ILE A 1 113 ? 0.629 4.828 -8.057 1.00 92.50 113 ILE A CA 1
ATOM 866 C C . ILE A 1 113 ? 2.148 4.765 -8.244 1.00 92.50 113 ILE A C 1
ATOM 868 O O . ILE A 1 113 ? 2.647 5.107 -9.314 1.00 92.50 113 ILE A O 1
ATOM 872 N N . GLU A 1 114 ? 2.883 4.319 -7.225 1.00 94.12 114 GLU A N 1
ATOM 873 C CA . GLU A 1 114 ? 4.345 4.215 -7.273 1.00 94.12 114 GLU A CA 1
ATOM 874 C C . GLU A 1 114 ? 4.820 3.223 -8.342 1.00 94.12 114 GLU A C 1
ATOM 876 O O . GLU A 1 114 ? 5.734 3.534 -9.104 1.00 94.12 114 GLU A O 1
ATOM 881 N N . GLU A 1 115 ? 4.165 2.067 -8.463 1.00 93.00 115 GLU A N 1
ATOM 882 C CA . GLU A 1 115 ? 4.431 1.077 -9.508 1.00 93.00 115 GLU A CA 1
ATOM 883 C C . GLU A 1 115 ? 4.186 1.670 -10.897 1.00 93.00 115 GLU A C 1
ATOM 885 O O . GLU A 1 115 ? 5.058 1.586 -11.761 1.00 93.00 115 GLU A O 1
ATOM 890 N N . GLN A 1 116 ? 3.056 2.353 -11.097 1.00 93.62 116 GLN A N 1
ATOM 891 C CA . GLN A 1 116 ? 2.765 3.054 -12.346 1.00 93.62 116 GLN A CA 1
ATOM 892 C C . GLN A 1 116 ? 3.838 4.103 -12.689 1.00 93.62 116 GLN A C 1
ATOM 894 O O . GLN A 1 116 ? 4.234 4.234 -13.850 1.00 93.62 116 GLN A O 1
ATOM 899 N N . ASP A 1 117 ? 4.317 4.862 -11.706 1.00 93.88 117 ASP A N 1
ATOM 900 C CA . ASP A 1 117 ? 5.366 5.860 -11.913 1.00 93.88 117 ASP A CA 1
ATOM 901 C C . ASP A 1 117 ? 6.712 5.215 -12.273 1.00 93.88 117 ASP A C 1
ATOM 903 O O . ASP A 1 117 ? 7.419 5.715 -13.157 1.00 93.88 117 ASP A O 1
ATOM 907 N N . LEU A 1 118 ? 7.062 4.094 -11.637 1.00 95.62 118 LEU A N 1
ATOM 908 C CA . LEU A 1 118 ? 8.246 3.310 -11.988 1.00 95.62 118 LEU A CA 1
ATOM 909 C C . LEU A 1 118 ? 8.135 2.731 -13.402 1.00 95.62 118 LEU A C 1
ATOM 911 O O . LEU A 1 118 ? 9.093 2.835 -14.167 1.00 95.62 118 LEU A O 1
ATOM 915 N N . GLU A 1 119 ? 6.977 2.184 -13.776 1.00 93.56 119 GLU A N 1
ATOM 916 C CA . GLU A 1 119 ? 6.713 1.664 -15.123 1.00 93.56 119 GLU A CA 1
ATOM 917 C C . GLU A 1 119 ? 6.854 2.760 -16.185 1.00 93.56 119 GLU A C 1
ATOM 919 O O . GLU A 1 119 ? 7.571 2.573 -17.169 1.00 93.56 119 GLU A O 1
ATOM 924 N N . ARG A 1 120 ? 6.271 3.944 -15.963 1.00 93.56 120 ARG A N 1
ATOM 925 C CA . ARG A 1 120 ? 6.414 5.090 -16.879 1.00 93.56 120 ARG A CA 1
ATOM 926 C C . ARG A 1 120 ? 7.870 5.513 -17.048 1.00 93.56 120 ARG A C 1
ATOM 928 O O . ARG A 1 120 ? 8.324 5.743 -18.169 1.00 93.56 120 ARG A O 1
ATOM 935 N N . ARG A 1 121 ? 8.625 5.617 -15.948 1.00 96.25 121 ARG A N 1
ATOM 936 C CA . ARG A 1 121 ? 10.061 5.947 -16.005 1.00 96.25 121 ARG A CA 1
ATOM 937 C C . ARG A 1 121 ? 10.838 4.873 -16.757 1.00 96.25 121 ARG A C 1
ATOM 939 O O . ARG A 1 121 ? 11.667 5.204 -17.602 1.00 96.25 121 ARG A O 1
ATOM 946 N N . PHE A 1 122 ? 10.539 3.604 -16.492 1.00 96.19 122 PHE A N 1
ATOM 947 C CA . PHE A 1 122 ? 11.165 2.475 -17.165 1.00 96.19 122 PHE A CA 1
ATOM 948 C C . PHE A 1 122 ? 10.910 2.510 -18.675 1.00 96.19 122 PHE A C 1
ATOM 950 O O . PHE A 1 122 ? 11.845 2.321 -19.453 1.00 96.19 122 PHE A O 1
ATOM 957 N N . GLU A 1 123 ? 9.680 2.792 -19.109 1.00 94.69 123 GLU A N 1
ATOM 958 C CA . GLU A 1 123 ? 9.328 2.913 -20.526 1.00 94.69 123 GLU A CA 1
ATOM 959 C C . GLU A 1 123 ? 10.087 4.049 -21.221 1.00 94.69 123 GLU A C 1
ATOM 961 O O . GLU A 1 123 ? 10.645 3.837 -22.302 1.00 94.69 123 GLU A O 1
ATOM 966 N N . LEU A 1 124 ? 10.165 5.226 -20.589 1.00 95.44 124 LEU A N 1
ATOM 967 C CA . LEU A 1 124 ? 10.892 6.383 -21.119 1.00 95.44 124 LEU A CA 1
ATOM 968 C C . LEU A 1 124 ? 12.388 6.087 -21.281 1.00 95.44 124 LEU A C 1
ATOM 970 O O . LEU A 1 124 ? 12.935 6.267 -22.372 1.00 95.44 124 LEU A O 1
ATOM 974 N N . LEU A 1 125 ? 13.033 5.562 -20.235 1.00 96.38 125 LEU A N 1
ATOM 975 C CA . LEU A 1 125 ? 14.452 5.193 -20.277 1.00 96.38 125 LEU A CA 1
ATOM 976 C C . LEU A 1 125 ? 14.710 4.055 -21.273 1.00 96.38 125 LEU A C 1
ATOM 978 O O . LEU A 1 125 ? 15.692 4.079 -22.013 1.00 96.38 125 LEU A O 1
ATOM 982 N N . SER A 1 126 ? 13.799 3.084 -21.367 1.00 95.62 126 SER A N 1
ATOM 983 C CA . SER A 1 126 ? 13.894 1.986 -22.335 1.00 95.62 126 SER A CA 1
ATOM 984 C C . SER A 1 126 ? 13.738 2.466 -23.776 1.00 95.62 126 SER A C 1
ATOM 986 O O . SER A 1 126 ? 14.369 1.914 -24.679 1.00 95.62 126 SER A O 1
ATOM 988 N N . ARG A 1 127 ? 12.887 3.467 -24.035 1.00 95.81 127 ARG A N 1
ATOM 989 C CA . ARG A 1 127 ? 12.755 4.096 -25.359 1.00 95.81 127 ARG A CA 1
ATOM 990 C C . ARG A 1 127 ? 14.032 4.849 -25.725 1.00 95.81 127 ARG A C 1
ATOM 992 O O . ARG A 1 127 ? 14.518 4.681 -26.843 1.00 95.81 127 ARG A O 1
ATOM 999 N N . GLU A 1 128 ? 14.603 5.606 -24.790 1.00 95.44 128 GLU A N 1
ATOM 1000 C CA . GLU A 1 128 ? 15.878 6.300 -24.997 1.00 95.44 128 GLU A CA 1
ATOM 1001 C C . GLU A 1 128 ? 17.022 5.318 -25.282 1.00 95.44 128 GLU A C 1
ATOM 1003 O O . GLU A 1 128 ? 17.736 5.464 -26.278 1.00 95.44 128 GLU A O 1
ATOM 1008 N N . LEU A 1 129 ? 17.160 4.275 -24.460 1.00 96.00 129 LEU A N 1
ATOM 1009 C CA . LEU A 1 129 ? 18.196 3.264 -24.639 1.00 96.00 129 LEU A CA 1
ATOM 1010 C C . LEU A 1 129 ? 18.047 2.545 -25.986 1.00 96.00 129 LEU A C 1
ATOM 1012 O O . LEU A 1 129 ? 19.033 2.388 -26.702 1.00 96.00 129 LEU A O 1
ATOM 1016 N N . ARG A 1 130 ? 16.823 2.168 -26.387 1.00 96.31 130 ARG A N 1
ATOM 1017 C CA . ARG A 1 130 ? 16.564 1.577 -27.715 1.00 96.31 130 ARG A CA 1
ATOM 1018 C C . ARG A 1 130 ? 16.976 2.508 -28.855 1.00 96.31 130 ARG A C 1
ATOM 1020 O O . ARG A 1 130 ? 17.548 2.033 -29.833 1.00 96.31 130 ARG A O 1
ATOM 1027 N N . ALA A 1 131 ? 16.714 3.810 -28.738 1.00 94.88 131 ALA A N 1
ATOM 1028 C CA . ALA A 1 131 ? 17.121 4.787 -29.745 1.00 94.88 131 ALA A CA 1
ATOM 1029 C C . ALA A 1 131 ? 18.652 4.904 -29.853 1.00 94.88 131 ALA A C 1
ATOM 1031 O O . ALA A 1 131 ? 19.178 5.015 -30.959 1.00 94.88 131 ALA A O 1
ATOM 1032 N N . MET A 1 132 ? 19.376 4.825 -28.732 1.00 94.06 132 MET A N 1
ATOM 1033 C CA . MET A 1 132 ? 20.843 4.828 -28.737 1.00 94.06 132 MET A CA 1
ATOM 1034 C C . MET A 1 132 ? 21.437 3.524 -29.282 1.00 94.06 132 MET A C 1
ATOM 1036 O O . MET A 1 132 ? 22.346 3.564 -30.111 1.00 94.06 132 MET A O 1
ATOM 1040 N N . LEU A 1 133 ? 20.872 2.373 -28.909 1.00 93.50 133 LEU A N 1
ATOM 1041 C CA . LEU A 1 133 ? 21.292 1.061 -29.413 1.00 93.50 133 LEU A CA 1
ATOM 1042 C C . LEU A 1 133 ? 21.021 0.866 -30.913 1.00 93.50 133 LEU A C 1
ATOM 1044 O O . LEU A 1 133 ? 21.650 0.013 -31.534 1.00 93.50 133 LEU A O 1
ATOM 1048 N N . ALA A 1 134 ? 20.121 1.652 -31.511 1.00 94.88 134 ALA A N 1
ATOM 1049 C CA . ALA A 1 134 ? 19.905 1.654 -32.957 1.00 94.88 134 ALA A CA 1
ATOM 1050 C C . ALA A 1 134 ? 21.088 2.257 -33.745 1.00 94.88 134 ALA A C 1
ATOM 1052 O O . ALA A 1 134 ? 21.191 2.051 -34.956 1.00 94.88 134 ALA A O 1
ATOM 1053 N N . ILE A 1 135 ? 21.982 3.000 -33.083 1.00 93.19 135 ILE A N 1
ATOM 1054 C CA . ILE A 1 135 ? 23.218 3.516 -33.678 1.00 93.19 135 ILE A CA 1
ATOM 1055 C C . ILE A 1 135 ? 24.263 2.394 -33.669 1.00 93.19 135 ILE A C 1
ATOM 1057 O O . ILE A 1 135 ? 24.486 1.750 -32.651 1.00 93.19 135 ILE A O 1
ATOM 1061 N N . GLU A 1 136 ? 24.942 2.171 -34.793 1.00 94.56 136 GLU A N 1
ATOM 1062 C CA . GLU A 1 136 ? 26.009 1.164 -34.882 1.00 94.56 136 GLU A CA 1
ATOM 1063 C C . GLU A 1 136 ? 27.206 1.525 -33.986 1.00 94.56 136 GLU A C 1
ATOM 1065 O O . GLU A 1 136 ? 27.648 2.674 -33.969 1.00 94.56 136 GLU A O 1
ATOM 1070 N N . ASP A 1 137 ? 27.797 0.539 -33.305 1.00 92.56 137 ASP A N 1
ATOM 1071 C CA . ASP A 1 137 ? 28.824 0.777 -32.276 1.00 92.56 137 ASP A CA 1
ATOM 1072 C C . ASP A 1 137 ? 30.065 1.523 -32.775 1.00 92.56 137 ASP A C 1
ATOM 1074 O O . ASP A 1 137 ? 30.628 2.347 -32.058 1.00 92.56 137 ASP A O 1
ATOM 1078 N N . TRP A 1 138 ? 30.476 1.291 -34.023 1.00 92.94 138 TRP A N 1
ATOM 1079 C CA . TRP A 1 138 ? 31.626 1.977 -34.620 1.00 92.94 138 TRP A CA 1
ATOM 1080 C C . TRP A 1 138 ? 31.360 3.462 -34.915 1.00 92.94 138 TRP A C 1
ATOM 1082 O O . TRP A 1 138 ? 32.307 4.227 -35.100 1.00 92.94 138 TRP A O 1
ATOM 1092 N N . LYS A 1 139 ? 30.086 3.879 -34.954 1.00 93.69 139 LYS A N 1
ATOM 1093 C CA . LYS A 1 139 ? 29.661 5.283 -35.075 1.00 93.69 139 LYS A CA 1
ATOM 1094 C C . LYS A 1 139 ? 29.478 5.958 -33.712 1.00 93.69 139 LYS A C 1
ATOM 1096 O O . LYS A 1 139 ? 29.297 7.176 -33.676 1.00 93.69 139 LYS A O 1
ATOM 1101 N N . LYS A 1 140 ? 29.497 5.205 -32.606 1.00 94.81 140 LYS A N 1
ATOM 1102 C CA . LYS A 1 140 ? 29.274 5.748 -31.262 1.00 94.81 140 LYS A CA 1
ATOM 1103 C C . LYS A 1 140 ? 30.519 6.451 -30.732 1.00 94.81 140 LYS A C 1
ATOM 1105 O O . LYS A 1 140 ? 31.644 5.968 -30.826 1.00 94.81 140 LYS A O 1
ATOM 1110 N N . THR A 1 141 ? 30.294 7.595 -30.106 1.00 96.06 141 THR A N 1
ATOM 1111 C CA . THR A 1 141 ? 31.297 8.309 -29.312 1.00 96.06 141 THR A CA 1
ATOM 1112 C C . THR A 1 141 ? 31.428 7.688 -27.919 1.00 96.06 141 THR A C 1
ATOM 1114 O O . THR A 1 141 ? 30.493 7.069 -27.410 1.00 96.06 141 THR A O 1
ATOM 1117 N N . SER A 1 142 ? 32.561 7.919 -27.247 1.00 95.88 142 SER A N 1
ATOM 1118 C CA . SER A 1 142 ? 32.748 7.486 -25.851 1.00 95.88 142 SER A CA 1
ATOM 1119 C C . SER A 1 142 ? 31.681 8.064 -24.910 1.00 95.88 142 SER A C 1
ATOM 1121 O O . SER A 1 142 ? 31.232 7.380 -23.994 1.00 95.88 142 SER A O 1
ATOM 1123 N N . ALA A 1 143 ? 31.212 9.290 -25.168 1.00 95.94 143 ALA A N 1
ATOM 1124 C CA . ALA A 1 143 ? 30.136 9.905 -24.396 1.00 95.94 143 ALA A CA 1
ATOM 1125 C C . ALA A 1 143 ? 28.794 9.170 -24.568 1.00 95.94 143 ALA A C 1
ATOM 1127 O O . ALA A 1 143 ? 28.070 8.992 -23.592 1.00 95.94 143 ALA A O 1
ATOM 1128 N N . GLN A 1 144 ? 28.474 8.710 -25.783 1.00 95.00 144 GLN A N 1
ATOM 1129 C CA . GLN A 1 144 ? 27.267 7.913 -26.040 1.00 95.00 144 GLN A CA 1
ATOM 1130 C C . GLN A 1 144 ? 27.339 6.548 -25.352 1.00 95.00 144 GLN A C 1
ATOM 1132 O O . GLN A 1 144 ? 26.392 6.170 -24.674 1.00 95.00 144 GLN A O 1
ATOM 1137 N N . GLN A 1 145 ? 28.482 5.861 -25.434 1.00 95.19 145 GLN A N 1
ATOM 1138 C CA . GLN A 1 145 ? 28.693 4.589 -24.731 1.00 95.19 145 GLN A CA 1
ATOM 1139 C C . GLN A 1 145 ? 28.566 4.748 -23.209 1.00 95.19 145 GLN A C 1
ATOM 1141 O O . GLN A 1 145 ? 27.943 3.925 -22.544 1.00 95.19 145 GLN A O 1
ATOM 1146 N N . HIS A 1 146 ? 29.108 5.833 -22.647 1.00 96.56 146 HIS A N 1
ATOM 1147 C CA . HIS A 1 146 ? 28.950 6.120 -21.224 1.00 96.56 146 HIS A CA 1
ATOM 1148 C C . HIS A 1 146 ? 27.487 6.400 -20.851 1.00 96.56 146 HIS A C 1
ATOM 1150 O O . HIS A 1 146 ? 27.010 5.911 -19.831 1.00 96.56 146 HIS A O 1
ATOM 1156 N N . ARG A 1 147 ? 26.749 7.134 -21.691 1.00 96.69 147 ARG A N 1
ATOM 1157 C CA . ARG A 1 147 ? 25.318 7.376 -21.475 1.00 96.69 147 ARG A CA 1
ATOM 1158 C C . ARG A 1 147 ? 24.495 6.083 -21.558 1.00 96.69 147 ARG A C 1
ATOM 1160 O O . ARG A 1 147 ? 23.600 5.913 -20.744 1.00 96.69 147 ARG A O 1
ATOM 1167 N N . GLU A 1 148 ? 24.807 5.162 -22.475 1.00 96.62 148 GLU A N 1
ATOM 1168 C CA . GLU A 1 148 ? 24.157 3.838 -22.543 1.00 96.62 148 GLU A CA 1
ATOM 1169 C C . GLU A 1 148 ? 24.347 3.056 -21.240 1.00 96.62 148 GLU A C 1
ATOM 1171 O O . GLU A 1 148 ? 23.393 2.483 -20.718 1.00 96.62 148 GLU A O 1
ATOM 1176 N N . GLN A 1 149 ? 25.562 3.089 -20.687 1.00 96.94 149 GLN A N 1
ATOM 1177 C CA . GLN A 1 149 ? 25.874 2.445 -19.416 1.00 96.94 149 GLN A CA 1
ATOM 1178 C C . GLN A 1 149 ? 25.071 3.049 -18.253 1.00 96.94 149 GLN A C 1
ATOM 1180 O O . GLN A 1 149 ? 24.487 2.304 -17.470 1.00 96.94 149 GLN A O 1
ATOM 1185 N N . LEU A 1 150 ? 24.987 4.380 -18.168 1.00 98.12 150 LEU A N 1
ATOM 1186 C CA . LEU A 1 150 ? 24.191 5.055 -17.135 1.00 98.12 150 LEU A CA 1
ATOM 1187 C C . LEU A 1 150 ? 22.697 4.717 -17.250 1.00 98.12 150 LEU A C 1
ATOM 1189 O O . LEU A 1 150 ? 22.062 4.417 -16.244 1.00 98.12 150 LEU A O 1
ATOM 1193 N N . LEU A 1 151 ? 22.144 4.688 -18.468 1.00 97.69 151 LEU A N 1
ATOM 1194 C CA . LEU A 1 151 ? 20.749 4.288 -18.689 1.00 97.69 151 LEU A CA 1
ATOM 1195 C C . LEU A 1 151 ? 20.489 2.843 -18.240 1.00 97.69 151 LEU A C 1
ATOM 1197 O O . LEU A 1 151 ? 19.454 2.563 -17.642 1.00 97.69 151 LEU A O 1
ATOM 1201 N N . LEU A 1 152 ? 21.419 1.918 -18.503 1.00 97.50 152 LEU A N 1
ATOM 1202 C CA . LEU A 1 152 ? 21.313 0.536 -18.025 1.00 97.50 152 LEU A CA 1
ATOM 1203 C C . LEU A 1 152 ? 21.330 0.458 -16.494 1.00 97.50 152 LEU A C 1
ATOM 1205 O O . LEU A 1 152 ? 20.524 -0.267 -15.912 1.00 97.50 152 LEU A O 1
ATOM 1209 N N . GLU A 1 153 ? 22.218 1.206 -15.841 1.00 98.00 153 GLU A N 1
ATOM 1210 C CA . GLU A 1 153 ? 22.291 1.279 -14.377 1.00 98.00 153 GLU A CA 1
ATOM 1211 C C . GLU A 1 153 ? 20.995 1.836 -13.772 1.00 98.00 153 GLU A C 1
ATOM 1213 O O . GLU A 1 153 ? 20.469 1.273 -12.808 1.00 98.00 153 GLU A O 1
ATOM 1218 N N . GLU A 1 154 ? 20.430 2.887 -14.369 1.00 97.88 154 GLU A N 1
ATOM 1219 C CA . GLU A 1 154 ? 19.145 3.455 -13.956 1.00 97.88 154 GLU A CA 1
ATOM 1220 C C . GLU A 1 154 ? 17.986 2.467 -14.150 1.00 97.88 154 GLU A C 1
ATOM 1222 O O . GLU A 1 154 ? 17.173 2.296 -13.240 1.00 97.88 154 GLU A O 1
ATOM 1227 N N . LEU A 1 155 ? 17.927 1.754 -15.280 1.00 98.00 155 LEU A N 1
ATOM 1228 C CA . LEU A 1 155 ? 16.909 0.724 -15.523 1.00 98.00 155 LEU A CA 1
ATOM 1229 C C . LEU A 1 155 ? 16.984 -0.410 -14.492 1.00 98.00 155 LEU A C 1
ATOM 1231 O O . LEU A 1 155 ? 15.954 -0.832 -13.967 1.00 98.00 155 LEU A O 1
ATOM 1235 N N . VAL A 1 156 ? 18.190 -0.882 -14.163 1.00 97.94 156 VAL A N 1
ATOM 1236 C CA . VAL A 1 156 ? 18.391 -1.894 -13.112 1.00 97.94 156 VAL A CA 1
ATOM 1237 C C . VAL A 1 156 ? 17.954 -1.354 -11.749 1.00 97.94 156 VAL A C 1
ATOM 1239 O O . VAL A 1 156 ? 17.299 -2.065 -10.988 1.00 97.94 156 VAL A O 1
ATOM 1242 N N . SER A 1 157 ? 18.262 -0.091 -11.446 1.00 97.75 157 SER A N 1
ATOM 1243 C CA . SER A 1 157 ? 17.809 0.566 -10.217 1.00 97.75 157 SER A CA 1
ATOM 1244 C C . SER A 1 157 ? 16.280 0.622 -10.120 1.00 97.75 157 SER A C 1
ATOM 1246 O O . SER A 1 157 ? 15.734 0.285 -9.071 1.00 97.75 157 SER A O 1
ATOM 1248 N N . LEU A 1 158 ? 15.572 0.962 -11.204 1.00 97.44 158 LEU A N 1
ATOM 1249 C CA . LEU A 1 158 ? 14.102 0.970 -11.226 1.00 97.44 158 LEU A CA 1
ATOM 1250 C C . LEU A 1 158 ? 13.503 -0.423 -10.991 1.00 97.44 158 LEU A C 1
ATOM 1252 O O . LEU A 1 158 ? 12.527 -0.554 -10.254 1.00 97.44 158 LEU A O 1
ATOM 1256 N N . VAL A 1 159 ? 14.096 -1.471 -11.573 1.00 95.94 159 VAL A N 1
ATOM 1257 C CA . VAL A 1 159 ? 13.655 -2.855 -11.328 1.00 95.94 159 VAL A CA 1
ATOM 1258 C C . VAL A 1 159 ? 13.867 -3.240 -9.864 1.00 95.94 159 VAL A C 1
ATOM 1260 O O . VAL A 1 159 ? 12.962 -3.795 -9.247 1.00 95.94 159 VAL A O 1
ATOM 1263 N N . ASN A 1 160 ? 15.015 -2.889 -9.280 1.00 96.50 160 ASN A N 1
ATOM 1264 C CA . ASN A 1 160 ? 15.286 -3.151 -7.866 1.00 96.50 160 ASN A CA 1
ATOM 1265 C C . ASN A 1 160 ? 14.310 -2.415 -6.938 1.00 96.50 160 ASN A C 1
ATOM 1267 O O . ASN A 1 160 ? 13.866 -3.006 -5.957 1.00 96.50 160 ASN A O 1
ATOM 1271 N N . GLN A 1 161 ? 13.954 -1.166 -7.259 1.00 96.94 161 GLN A N 1
ATOM 1272 C CA . GLN A 1 161 ? 12.951 -0.393 -6.515 1.00 96.94 161 GLN A CA 1
ATOM 1273 C C . GLN A 1 161 ? 11.583 -1.076 -6.561 1.00 96.94 161 GLN A C 1
ATOM 1275 O O . GLN A 1 161 ? 10.951 -1.255 -5.526 1.00 96.94 161 GLN A O 1
ATOM 1280 N N . ARG A 1 162 ? 11.144 -1.539 -7.739 1.00 95.50 162 ARG A N 1
ATOM 1281 C CA . ARG A 1 162 ? 9.894 -2.303 -7.859 1.00 95.50 162 ARG A CA 1
ATOM 1282 C C . ARG A 1 162 ? 9.944 -3.595 -7.040 1.00 95.50 162 ARG A C 1
ATOM 1284 O O . ARG A 1 162 ? 8.986 -3.929 -6.352 1.00 95.50 162 ARG A O 1
ATOM 1291 N N . ASP A 1 163 ? 11.061 -4.315 -7.088 1.00 94.56 163 ASP A N 1
ATOM 1292 C CA . ASP A 1 163 ? 11.222 -5.540 -6.306 1.00 94.56 163 ASP A CA 1
ATOM 1293 C C . ASP A 1 163 ? 11.215 -5.264 -4.790 1.00 94.56 163 ASP A C 1
ATOM 1295 O O . ASP A 1 163 ? 10.748 -6.093 -4.011 1.00 94.56 163 ASP A O 1
ATOM 1299 N N . GLU A 1 164 ? 11.750 -4.124 -4.346 1.00 95.12 164 GLU A N 1
ATOM 1300 C CA . GLU A 1 164 ? 11.681 -3.676 -2.950 1.00 95.12 164 GLU A CA 1
ATOM 1301 C C . GLU A 1 164 ? 10.237 -3.389 -2.527 1.00 95.12 164 GLU A C 1
ATOM 1303 O O . GLU A 1 164 ? 9.795 -3.941 -1.521 1.00 95.12 164 GLU A O 1
ATOM 1308 N N . LEU A 1 165 ? 9.470 -2.666 -3.352 1.00 92.50 165 LEU A N 1
ATOM 1309 C CA . LEU A 1 165 ? 8.044 -2.413 -3.113 1.00 92.50 165 LEU A CA 1
ATOM 1310 C C . LEU A 1 165 ? 7.247 -3.712 -2.908 1.00 92.50 165 LEU A C 1
ATOM 1312 O O . LEU A 1 165 ? 6.457 -3.813 -1.969 1.00 92.50 165 LEU A O 1
ATOM 1316 N N . VAL A 1 166 ? 7.484 -4.734 -3.738 1.00 91.50 166 VAL A N 1
ATOM 1317 C CA . VAL A 1 166 ? 6.815 -6.041 -3.607 1.00 91.50 166 VAL A CA 1
ATOM 1318 C C . VAL A 1 166 ? 7.188 -6.734 -2.293 1.00 91.50 166 VAL A C 1
ATOM 1320 O O . VAL A 1 166 ? 6.314 -7.233 -1.582 1.00 91.50 166 VAL A O 1
ATOM 1323 N N . ARG A 1 167 ? 8.476 -6.748 -1.924 1.00 93.62 167 ARG A N 1
ATOM 1324 C CA . ARG A 1 167 ? 8.922 -7.375 -0.665 1.00 93.62 167 ARG A CA 1
ATOM 1325 C C . ARG A 1 167 ? 8.337 -6.677 0.561 1.00 93.62 167 ARG A C 1
ATOM 1327 O O . ARG A 1 167 ? 7.944 -7.356 1.515 1.00 93.62 167 ARG A O 1
ATOM 1334 N N . ASP A 1 168 ? 8.283 -5.351 0.535 1.00 91.69 168 ASP A N 1
ATOM 1335 C CA . ASP A 1 168 ? 7.732 -4.544 1.620 1.00 91.69 168 ASP A CA 1
ATOM 1336 C C . ASP A 1 168 ? 6.232 -4.785 1.794 1.00 91.69 168 ASP A C 1
ATOM 1338 O O . ASP A 1 168 ? 5.760 -4.901 2.930 1.00 91.69 168 ASP A O 1
ATOM 1342 N N . LEU A 1 169 ? 5.484 -4.938 0.696 1.00 87.69 169 LEU A N 1
ATOM 1343 C CA . LEU A 1 169 ? 4.079 -5.341 0.751 1.00 87.69 169 LEU A CA 1
ATOM 1344 C C . LEU A 1 169 ? 3.893 -6.701 1.395 1.00 87.69 169 LEU A C 1
ATOM 1346 O O . LEU A 1 169 ? 3.141 -6.807 2.362 1.00 87.69 169 LEU A O 1
ATOM 1350 N N . ASP A 1 170 ? 4.603 -7.718 0.910 1.00 90.31 170 ASP A N 1
ATOM 1351 C CA . ASP A 1 170 ? 4.489 -9.071 1.450 1.00 90.31 170 ASP A CA 1
ATOM 1352 C C . ASP A 1 170 ? 4.810 -9.088 2.951 1.00 90.31 170 ASP A C 1
ATOM 1354 O O . ASP A 1 170 ? 4.256 -9.863 3.736 1.00 90.31 170 ASP A O 1
ATOM 1358 N N . HIS A 1 171 ? 5.764 -8.261 3.386 1.00 92.44 171 HIS A N 1
ATOM 1359 C CA . HIS A 1 171 ? 6.089 -8.115 4.798 1.00 92.44 171 HIS A CA 1
ATOM 1360 C C . HIS A 1 171 ? 4.952 -7.458 5.592 1.00 92.44 171 HIS A C 1
ATOM 1362 O O . HIS A 1 171 ? 4.519 -8.020 6.603 1.00 92.44 171 HIS A O 1
ATOM 1368 N N . LYS A 1 172 ? 4.436 -6.317 5.123 1.00 90.00 172 LYS A N 1
ATOM 1369 C CA . LYS A 1 172 ? 3.328 -5.597 5.767 1.00 90.00 172 LYS A CA 1
ATOM 1370 C C . LYS A 1 172 ? 2.047 -6.431 5.817 1.00 90.00 172 LYS A C 1
ATOM 1372 O O . LYS A 1 172 ? 1.381 -6.446 6.849 1.00 90.00 172 LYS A O 1
ATOM 1377 N N . GLU A 1 173 ? 1.718 -7.154 4.748 1.00 90.25 173 GLU A N 1
ATOM 1378 C CA . GLU A 1 173 ? 0.523 -8.001 4.670 1.00 90.25 173 GLU A CA 1
ATOM 1379 C C . GLU A 1 173 ? 0.583 -9.160 5.671 1.00 90.25 173 GLU A C 1
ATOM 1381 O O . GLU A 1 173 ? -0.396 -9.438 6.362 1.00 90.25 173 GLU A O 1
ATOM 1386 N N . ARG A 1 174 ? 1.752 -9.789 5.835 1.00 93.06 174 ARG A N 1
ATOM 1387 C CA . ARG A 1 174 ? 1.937 -10.833 6.853 1.00 93.06 174 ARG A CA 1
ATOM 1388 C C . ARG A 1 174 ? 1.700 -10.309 8.265 1.00 93.06 174 ARG A C 1
ATOM 1390 O O . ARG A 1 174 ? 0.942 -10.920 9.014 1.00 93.06 174 ARG A O 1
ATOM 1397 N N . ILE A 1 175 ? 2.298 -9.168 8.611 1.00 92.12 175 ILE A N 1
ATOM 1398 C CA . ILE A 1 175 ? 2.108 -8.544 9.930 1.00 92.12 175 ILE A CA 1
ATOM 1399 C C . ILE A 1 175 ? 0.630 -8.207 10.147 1.00 92.12 175 ILE A C 1
ATOM 1401 O O . ILE A 1 175 ? 0.062 -8.532 11.187 1.00 92.12 175 ILE A O 1
ATOM 1405 N N . ALA A 1 176 ? -0.007 -7.612 9.141 1.00 90.00 176 ALA A N 1
ATOM 1406 C CA . ALA A 1 176 ? -1.414 -7.247 9.176 1.00 90.00 176 ALA A CA 1
ATOM 1407 C C . ALA A 1 176 ? -2.337 -8.442 9.472 1.00 90.00 176 ALA A C 1
ATOM 1409 O O . ALA A 1 176 ? -3.226 -8.334 10.316 1.00 90.00 176 ALA A O 1
ATOM 1410 N N . LEU A 1 177 ? -2.116 -9.582 8.813 1.00 90.38 177 LEU A N 1
ATOM 1411 C CA . LEU A 1 177 ? -2.902 -10.798 9.037 1.00 90.38 177 LEU A CA 1
ATOM 1412 C C . LEU A 1 177 ? -2.706 -11.356 10.451 1.00 90.38 177 LEU A C 1
ATOM 1414 O O . LEU A 1 177 ? -3.677 -11.736 11.107 1.00 90.38 177 LEU A O 1
ATOM 1418 N N . GLU A 1 178 ? -1.470 -11.373 10.952 1.00 93.12 178 GLU A N 1
ATOM 1419 C CA . GLU A 1 178 ? -1.178 -11.835 12.313 1.00 93.12 178 GLU A CA 1
ATOM 1420 C C . GLU A 1 178 ? -1.859 -10.963 13.381 1.00 93.12 178 GLU A C 1
ATOM 1422 O O . GLU A 1 178 ? -2.392 -11.477 14.376 1.00 93.12 178 GLU A O 1
ATOM 1427 N N . GLU A 1 179 ? -1.860 -9.644 13.181 1.00 90.94 179 GLU A N 1
ATOM 1428 C CA . GLU A 1 179 ? -2.531 -8.686 14.059 1.00 90.94 179 GLU A CA 1
ATOM 1429 C C . GLU A 1 179 ? -4.052 -8.873 14.053 1.00 90.94 179 GLU A C 1
ATOM 1431 O O . GLU A 1 179 ? -4.662 -8.938 15.128 1.00 90.94 179 GLU A O 1
ATOM 1436 N N . ASP A 1 180 ? -4.652 -9.050 12.874 1.00 90.56 180 ASP A N 1
ATOM 1437 C CA . ASP A 1 180 ? -6.089 -9.285 12.711 1.00 90.56 180 ASP A CA 1
ATOM 1438 C C . ASP A 1 180 ? -6.519 -10.600 13.379 1.00 90.56 180 ASP A C 1
ATOM 1440 O O . ASP A 1 180 ? -7.466 -10.630 14.172 1.00 90.56 180 ASP A O 1
ATOM 1444 N N . GLU A 1 181 ? -5.783 -11.693 13.151 1.00 91.56 181 GLU A N 1
ATOM 1445 C CA . GLU A 1 181 ? -6.054 -12.984 13.792 1.00 91.56 181 GLU A CA 1
ATOM 1446 C C . GLU A 1 181 ? -5.919 -12.914 15.316 1.00 91.56 181 GLU A C 1
ATOM 1448 O O . GLU A 1 181 ? -6.632 -13.590 16.072 1.00 91.56 181 GLU A O 1
ATOM 1453 N N . ARG A 1 182 ? -4.952 -12.139 15.812 1.00 92.12 182 ARG A N 1
ATOM 1454 C CA . ARG A 1 182 ? -4.776 -11.924 17.249 1.00 92.12 182 ARG A CA 1
ATOM 1455 C C . ARG A 1 182 ? -5.954 -11.144 17.830 1.00 92.12 182 ARG A C 1
ATOM 1457 O O . ARG A 1 182 ? -6.438 -11.512 18.907 1.00 92.12 182 ARG A O 1
ATOM 1464 N N . LEU A 1 183 ? -6.409 -10.099 17.144 1.00 90.38 183 LEU A N 1
ATOM 1465 C CA . LEU A 1 183 ? -7.539 -9.278 17.565 1.00 90.38 183 LEU A CA 1
ATOM 1466 C C . LEU A 1 183 ? -8.839 -10.089 17.577 1.00 90.38 183 LEU A C 1
ATOM 1468 O O . LEU A 1 183 ? -9.524 -10.104 18.604 1.00 90.38 183 LEU A O 1
ATOM 1472 N N . GLU A 1 184 ? -9.128 -10.841 16.514 1.00 90.38 184 GLU A N 1
ATOM 1473 C CA . GLU A 1 184 ? -10.340 -11.663 16.407 1.00 90.38 184 GLU A CA 1
ATOM 1474 C C . GLU A 1 184 ? -10.390 -12.727 17.510 1.00 90.38 184 GLU A C 1
ATOM 1476 O O . GLU A 1 184 ? -11.394 -12.869 18.212 1.00 90.38 184 GLU A O 1
ATOM 1481 N N . ARG A 1 185 ? -9.267 -13.409 17.779 1.00 93.62 185 ARG A N 1
ATOM 1482 C CA . ARG A 1 185 ? -9.170 -14.342 18.916 1.00 93.62 185 ARG A CA 1
ATOM 1483 C C . ARG A 1 185 ? -9.463 -13.655 20.250 1.00 93.62 185 ARG A C 1
ATOM 1485 O O . ARG A 1 185 ? -10.108 -14.249 21.119 1.00 93.62 185 ARG A O 1
ATOM 1492 N N . GLY A 1 186 ? -9.000 -12.420 20.430 1.00 91.50 186 GLY A N 1
ATOM 1493 C CA . GLY A 1 186 ? -9.288 -11.613 21.613 1.00 91.50 186 GLY A CA 1
ATOM 1494 C C . GLY A 1 186 ? -10.777 -11.282 21.756 1.00 91.50 186 GLY A C 1
ATOM 1495 O O . GLY A 1 186 ? -11.343 -11.443 22.843 1.00 91.50 186 GLY A O 1
ATOM 1496 N N . LEU A 1 187 ? -11.426 -10.865 20.667 1.00 90.94 187 LEU A N 1
ATOM 1497 C CA . LEU A 1 187 ? -12.855 -10.540 20.637 1.00 90.94 187 LEU A CA 1
ATOM 1498 C C . LEU A 1 187 ? -13.732 -11.773 20.861 1.00 90.94 187 LEU A C 1
ATOM 1500 O O . LEU A 1 187 ? -14.621 -11.749 21.712 1.00 90.94 187 LEU A O 1
ATOM 1504 N N . GLU A 1 188 ? -13.426 -12.883 20.196 1.00 92.00 188 GLU A N 1
ATOM 1505 C CA . GLU A 1 188 ? -14.081 -14.181 20.371 1.00 92.00 188 GLU A CA 1
ATOM 1506 C C . GLU A 1 188 ? -14.072 -14.615 21.849 1.00 92.00 188 GLU A C 1
ATOM 1508 O O . GLU A 1 188 ? -15.091 -15.036 22.409 1.00 92.00 188 GLU A O 1
ATOM 1513 N N . GLN A 1 189 ? -12.930 -14.465 22.527 1.00 92.06 189 GLN A N 1
ATOM 1514 C CA . GLN A 1 189 ? -12.812 -14.772 23.953 1.00 92.06 189 GLN A CA 1
ATOM 1515 C C . GLN A 1 189 ? -13.668 -13.847 24.825 1.00 92.06 189 GLN A C 1
ATOM 1517 O O . GLN A 1 189 ? -14.317 -14.334 25.759 1.00 92.06 189 GLN A O 1
ATOM 1522 N N . ARG A 1 190 ? -13.695 -12.535 24.546 1.00 90.31 190 ARG A N 1
ATOM 1523 C CA . ARG A 1 190 ? -14.560 -11.583 25.268 1.00 90.31 190 ARG A CA 1
ATOM 1524 C C . ARG A 1 190 ? -16.036 -11.912 25.060 1.00 90.31 190 ARG A C 1
ATOM 1526 O O . ARG A 1 190 ? -16.756 -12.051 26.047 1.00 90.31 190 ARG A O 1
ATOM 1533 N N . ARG A 1 191 ? -16.460 -12.169 23.821 1.00 89.62 191 ARG A N 1
ATOM 1534 C CA . ARG A 1 191 ? -17.835 -12.559 23.468 1.00 89.62 191 ARG A CA 1
ATOM 1535 C C . ARG A 1 191 ? -18.283 -13.809 24.226 1.00 89.62 191 ARG A C 1
ATOM 1537 O O . ARG A 1 191 ? -19.363 -13.832 24.819 1.00 89.62 191 ARG A O 1
ATOM 1544 N N . ARG A 1 192 ? -17.420 -14.830 24.310 1.00 91.94 192 ARG A N 1
ATOM 1545 C CA . ARG A 1 192 ? -17.676 -16.045 25.110 1.00 91.94 192 ARG A CA 1
ATOM 1546 C C . ARG A 1 192 ? -17.795 -15.751 26.606 1.00 91.94 192 ARG A C 1
ATOM 1548 O O . ARG A 1 192 ? -18.655 -16.328 27.270 1.00 91.94 192 ARG A O 1
ATOM 1555 N N . LYS A 1 193 ? -16.943 -14.881 27.161 1.00 90.19 193 LYS A N 1
ATOM 1556 C CA . LYS A 1 193 ? -17.018 -14.473 28.578 1.00 90.19 193 LYS A CA 1
ATOM 1557 C C . LYS A 1 193 ? -18.318 -13.724 28.872 1.00 90.19 193 LYS A C 1
ATOM 1559 O O . LYS A 1 193 ? -18.982 -14.062 29.851 1.00 90.19 193 LYS A O 1
ATOM 1564 N N . LEU A 1 194 ? -18.700 -12.786 28.008 1.00 87.94 194 LEU A N 1
ATOM 1565 C CA . LEU A 1 194 ? -19.927 -12.004 28.138 1.00 87.94 194 LEU A CA 1
ATOM 1566 C C . LEU A 1 194 ? -21.168 -12.907 28.082 1.00 87.94 194 LEU A C 1
ATOM 1568 O O . LEU A 1 194 ? -22.004 -12.856 28.979 1.00 87.94 194 LEU A O 1
ATOM 1572 N N . SER A 1 195 ? -21.234 -13.819 27.106 1.00 89.25 195 SER A N 1
ATOM 1573 C CA . SER A 1 195 ? -22.315 -14.811 26.998 1.00 89.25 195 SER A CA 1
ATOM 1574 C C . SER A 1 195 ? -22.447 -15.659 28.271 1.00 89.25 195 SER A C 1
ATOM 1576 O O . SER A 1 195 ? -23.537 -15.787 28.827 1.00 89.25 195 SER A O 1
ATOM 1578 N N . ARG A 1 196 ? -21.329 -16.161 28.817 1.00 90.00 196 ARG A N 1
ATOM 1579 C CA . ARG A 1 196 ? -21.338 -16.918 30.082 1.00 90.00 196 ARG A CA 1
ATOM 1580 C C . ARG A 1 196 ? -21.836 -16.086 31.264 1.00 90.00 196 ARG A C 1
ATOM 1582 O O . ARG A 1 196 ? -22.517 -16.637 32.129 1.00 90.00 196 ARG A O 1
ATOM 1589 N N . GLN A 1 197 ? -21.478 -14.803 31.340 1.00 86.12 197 GLN A N 1
ATOM 1590 C CA . GLN A 1 197 ? -21.956 -13.903 32.393 1.00 86.12 197 GLN A CA 1
ATOM 1591 C C . GLN A 1 197 ? -23.462 -13.653 32.281 1.00 86.12 197 GLN A C 1
ATOM 1593 O O . GLN A 1 197 ? -24.158 -13.750 33.292 1.00 86.12 197 GLN A O 1
ATOM 1598 N N . LEU A 1 198 ? -23.971 -13.415 31.070 1.00 85.44 198 LEU A N 1
ATOM 1599 C CA . LEU A 1 198 ? -25.402 -13.238 30.814 1.00 85.44 198 LEU A CA 1
ATOM 1600 C C . LEU A 1 198 ? -26.196 -14.488 31.211 1.00 85.44 198 LEU A C 1
ATOM 1602 O O . LEU A 1 198 ? -27.084 -14.396 32.053 1.00 85.44 198 LEU A O 1
ATOM 1606 N N . SER A 1 199 ? -25.786 -15.676 30.754 1.00 86.75 199 SER A N 1
ATOM 1607 C CA . SER A 1 199 ? -26.463 -16.928 31.125 1.00 86.75 199 SER A CA 1
ATOM 1608 C C . SER A 1 199 ? -26.360 -17.267 32.617 1.00 86.75 199 SER A C 1
ATOM 1610 O O . SER A 1 199 ? -27.154 -18.048 33.140 1.00 86.75 199 SER A O 1
ATOM 1612 N N . ARG A 1 200 ? -25.343 -16.769 33.335 1.00 84.44 200 ARG A N 1
ATOM 1613 C CA . ARG A 1 200 ? -25.292 -16.881 34.806 1.00 84.44 200 ARG A CA 1
ATOM 1614 C C . ARG A 1 200 ? -26.304 -15.943 35.455 1.00 84.44 200 ARG A C 1
ATOM 1616 O O . ARG A 1 200 ? -27.022 -16.377 36.346 1.00 84.44 200 ARG A O 1
ATOM 1623 N N . ARG A 1 201 ? -26.380 -14.695 34.989 1.00 82.00 201 ARG A N 1
ATOM 1624 C CA . ARG A 1 201 ? -27.316 -13.694 35.506 1.00 82.00 201 ARG A CA 1
ATOM 1625 C C . ARG A 1 201 ? -28.770 -14.124 35.290 1.00 82.00 201 ARG A C 1
ATOM 1627 O O . ARG A 1 201 ? -29.543 -14.052 36.232 1.00 82.00 201 ARG A O 1
ATOM 1634 N N . GLU A 1 202 ? -29.112 -14.655 34.118 1.00 81.94 202 GLU A N 1
ATOM 1635 C CA . GLU A 1 202 ? -30.449 -15.198 33.822 1.00 81.94 202 GLU A CA 1
ATOM 1636 C C . GLU A 1 202 ? -30.830 -16.352 34.759 1.00 81.94 202 GLU A C 1
ATOM 1638 O O . GLU A 1 202 ? -31.924 -16.362 35.314 1.00 81.94 202 GLU A O 1
ATOM 1643 N N . ARG A 1 203 ? -29.907 -17.287 35.017 1.00 81.50 203 ARG A N 1
ATOM 1644 C CA . ARG A 1 203 ? -30.143 -18.397 35.956 1.00 81.50 203 ARG A CA 1
ATOM 1645 C C . ARG A 1 203 ? -30.320 -17.946 37.406 1.00 81.50 203 ARG A C 1
ATOM 1647 O O . ARG A 1 203 ? -31.082 -18.576 38.125 1.00 81.50 203 ARG A O 1
ATOM 1654 N N . CYS A 1 204 ? -29.651 -16.875 37.833 1.00 71.88 204 CYS A N 1
ATOM 1655 C CA . CYS A 1 204 ? -29.839 -16.305 39.171 1.00 71.88 204 CYS A CA 1
ATOM 1656 C C . CYS A 1 204 ? -31.159 -15.542 39.330 1.00 71.88 204 CYS A C 1
ATOM 1658 O O . CYS A 1 204 ? -31.625 -15.403 40.449 1.00 71.88 204 CYS A O 1
ATOM 1660 N N . VAL A 1 205 ? -31.741 -15.022 38.246 1.00 71.75 205 VAL A N 1
ATOM 1661 C CA . VAL A 1 205 ? -33.020 -14.288 38.293 1.00 71.75 205 VAL A CA 1
ATOM 1662 C C . VAL A 1 205 ? -34.225 -15.244 38.285 1.00 71.75 205 VAL A C 1
ATOM 1664 O O . VAL A 1 205 ? -35.314 -14.855 38.691 1.00 71.75 205 VAL A O 1
ATOM 1667 N N . LEU A 1 206 ? -34.035 -16.491 37.840 1.00 65.00 206 LEU A N 1
ATOM 1668 C CA . LEU A 1 206 ? -35.075 -17.525 37.752 1.00 65.00 206 LEU A CA 1
ATOM 1669 C C . LEU A 1 206 ? -35.135 -18.477 38.967 1.00 65.00 206 LEU A C 1
ATOM 1671 O O . LEU A 1 206 ? -35.970 -19.380 38.966 1.00 65.00 206 LEU A O 1
ATOM 1675 N N . SER A 1 207 ? -34.253 -18.311 39.960 1.00 52.94 207 SER A N 1
ATOM 1676 C CA . SER A 1 207 ? -34.180 -19.129 41.183 1.00 52.94 207 SER A CA 1
ATOM 1677 C C . SER A 1 207 ? -34.551 -18.324 42.417 1.00 52.94 207 SER A C 1
ATOM 1679 O O . SER A 1 207 ? -34.938 -18.995 43.398 1.00 52.94 207 SER A O 1
#

Sequence (207 aa):
DPSPAPGPPTAAASQQPPGGSPLSEEPPPSPGEEAGLQRFQDTSQYVCAELQALEQEQRQIDGRASEVETQLRSLMESGANKLQEEVLIQEWFTLVNKKNALIRRQDQLQLLIEEQDLERRFELLSRELRAMLAIEDWKKTSAQQHREQLLLEELVSLVNQRDELVRDLDHKERIALEEDERLERGLEQRRRKLSRQLSRRERCVLS

pLDDT: mean 85.03, std 17.81, range [34.53, 98.12]

Radius of gyration: 35.05 Å; chains: 1; bounding box: 70×89×98 Å

Foldseek 3Di:
DDDDDDDDDDDDDDDDDDDDDPDPPDPPDDPVVVVLVVVLVVLVVVLVVVVVVLVVVVVVLVVVLVVLVVVLVVCVVVVPDPLVNLVSVLVNLVSVLVVVVSVLVNLVSVLSVVLSVLVVVLVVLVVVLVVLVVDDPVPDDPVSVVVNVVSVVVNVVSVVVNVVSVVVNVVVVVVSVVVVVVSVVVSVVSVVVSVVVVVVVVVVVVD

Secondary structure (DSSP, 8-state):
---------------PPP-PPP---PPPPPHHHHHHHHHHHHHHHHHHHHHHHHHHHHHHHHHHHHHHHHHHHHHHHH---HHHHHHHHHHHHHHHHHHHHHHHHHHHHHHHHHHHHHHHHHHHHHHHHHHHHTS-GGG--HHHHHHHHHHHHHHHHHHHHHHHHHHHHHHHHHHHHHHHHHHHHHHHHHHHHHHHHHHHHHHHH--

InterPro domains:
  IPR022735 bMERB domain [PF12130] (48-182)
  IPR022735 bMERB domain [PS51848] (33-185)
  IPR022735 bMERB domain [SM01203] (41-185)
  IPR050540 F-actin Monooxygenase Mical [PTHR23167] (34-189)

Organism: Macaca mulatta (NCBI:txid9544)